Protein AF-0000000080632806 (afdb_homodimer)

pLDDT: mean 91.73, std 8.95, range [51.66, 98.62]

InterPro domains:
  IPR000182 GNAT domain [PF13508] (54-146)
  IPR000182 GNAT domain [PS51186] (4-156)
  IPR016181 Acyl-CoA N-acyltransferase [SSF55729] (3-152)
  IPR050832 Bacterial Acetyltransferase [PTHR43877] (3-152)

Structure (mmCIF, N/CA/C/O backbone):
data_AF-0000000080632806-model_v1
#
loop_
_entity.id
_entity.type
_entity.pdbx_description
1 polymer 'Acetyltransferase, gnat family'
#
loop_
_atom_site.group_PDB
_atom_site.id
_atom_site.type_symbol
_atom_site.label_atom_id
_atom_site.label_alt_id
_atom_site.label_comp_id
_atom_site.label_asym_id
_atom_site.label_entity_id
_atom_site.label_seq_id
_atom_site.pdbx_PDB_ins_code
_atom_site.Cartn_x
_atom_site.Cartn_y
_atom_site.Cartn_z
_atom_site.occupancy
_atom_site.B_iso_or_equiv
_atom_site.auth_seq_id
_atom_site.auth_comp_id
_atom_site.auth_asym_id
_atom_site.auth_atom_id
_atom_site.pdbx_PDB_model_num
ATOM 1 N N . MET A 1 1 ? -12.008 -26.016 -18.359 1 51.66 1 MET A N 1
ATOM 2 C CA . MET A 1 1 ? -10.922 -25.547 -17.5 1 51.66 1 MET A CA 1
ATOM 3 C C . MET A 1 1 ? -10.602 -26.562 -16.406 1 51.66 1 MET A C 1
ATOM 5 O O . MET A 1 1 ? -11.508 -27.109 -15.773 1 51.66 1 MET A O 1
ATOM 9 N N . GLY A 1 2 ? -9.414 -27.188 -16.5 1 64.62 2 GLY A N 1
ATOM 10 C CA . GLY A 1 2 ? -9.25 -28.203 -15.477 1 64.62 2 GLY A CA 1
ATOM 11 C C . GLY A 1 2 ? -9.469 -27.672 -14.07 1 64.62 2 GLY A C 1
ATOM 12 O O . GLY A 1 2 ? -9.578 -26.469 -13.867 1 64.62 2 GLY A O 1
ATOM 13 N N . ASP A 1 3 ? -9.656 -28.359 -13.148 1 86.25 3 ASP A N 1
ATOM 14 C CA . ASP A 1 3 ? -9.992 -28.047 -11.766 1 86.25 3 ASP A CA 1
ATOM 15 C C . ASP A 1 3 ? -8.867 -27.266 -11.094 1 86.25 3 ASP A C 1
ATOM 17 O O . ASP A 1 3 ? -7.707 -27.703 -11.109 1 86.25 3 ASP A O 1
ATOM 21 N N . VAL A 1 4 ? -8.914 -25.984 -11.023 1 93.94 4 VAL A N 1
ATOM 22 C CA . VAL A 1 4 ? -7.961 -25.141 -10.305 1 93.94 4 VAL A CA 1
ATOM 23 C C . VAL A 1 4 ? -8.336 -25.078 -8.828 1 93.94 4 VAL A C 1
ATOM 25 O O . VAL A 1 4 ? -9.492 -24.828 -8.484 1 93.94 4 VAL A O 1
ATOM 28 N N . HIS A 1 5 ? -7.426 -25.453 -7.977 1 95.19 5 HIS A N 1
ATOM 29 C CA . HIS A 1 5 ? -7.582 -25.391 -6.531 1 95.19 5 HIS A CA 1
ATOM 30 C C . HIS A 1 5 ? -6.719 -24.281 -5.934 1 95.19 5 HIS A C 1
ATOM 32 O O . HIS A 1 5 ? -5.562 -24.109 -6.328 1 95.19 5 HIS A O 1
ATOM 38 N N . VAL A 1 6 ? -7.293 -23.516 -5.016 1 97.5 6 VAL A N 1
ATOM 39 C CA . VAL A 1 6 ? -6.535 -22.453 -4.348 1 97.5 6 VAL A CA 1
ATOM 40 C C . VAL A 1 6 ? -6.406 -22.781 -2.859 1 97.5 6 VAL A C 1
ATOM 42 O O . VAL A 1 6 ? -7.375 -23.188 -2.219 1 97.5 6 VAL A O 1
ATOM 45 N N . ARG A 1 7 ? -5.254 -22.609 -2.338 1 96.81 7 ARG A N 1
ATOM 46 C CA . ARG A 1 7 ? -5.02 -22.797 -0.912 1 96.81 7 ARG A CA 1
ATOM 47 C C . ARG A 1 7 ? -4.023 -21.781 -0.374 1 96.81 7 ARG A C 1
ATOM 49 O O . ARG A 1 7 ? -3.268 -21.172 -1.141 1 96.81 7 ARG A O 1
ATOM 56 N N . LYS A 1 8 ? -4.059 -21.625 0.966 1 95.56 8 LYS A N 1
ATOM 57 C CA . LYS A 1 8 ? -3.059 -20.781 1.621 1 95.56 8 LYS A CA 1
ATOM 58 C C . LYS A 1 8 ? -1.697 -21.484 1.651 1 95.56 8 LYS A C 1
ATOM 60 O O . LYS A 1 8 ? -1.608 -22.672 1.936 1 95.56 8 LYS A O 1
ATOM 65 N N . ALA A 1 9 ? -0.652 -20.766 1.306 1 96.06 9 ALA A N 1
ATOM 66 C CA . ALA A 1 9 ? 0.71 -21.297 1.336 1 96.06 9 ALA A CA 1
ATOM 67 C C . ALA A 1 9 ? 1.246 -21.344 2.764 1 96.06 9 ALA A C 1
ATOM 69 O O . ALA A 1 9 ? 0.833 -20.562 3.619 1 96.06 9 ALA A O 1
ATOM 70 N N . GLY A 1 10 ? 2.068 -22.297 3.051 1 93.88 10 GLY A N 1
ATOM 71 C CA . GLY A 1 10 ? 2.826 -22.375 4.289 1 93.88 10 GLY A CA 1
ATOM 72 C C . GLY A 1 10 ? 4.328 -22.359 4.07 1 93.88 10 GLY A C 1
ATOM 73 O O . GLY A 1 10 ? 4.797 -22.109 2.961 1 93.88 10 GLY A O 1
ATOM 74 N N . LEU A 1 11 ? 5.039 -22.578 5.156 1 94.5 11 LEU A N 1
ATOM 75 C CA . LEU A 1 11 ? 6.496 -22.516 5.109 1 94.5 11 LEU A CA 1
ATOM 76 C C . LEU A 1 11 ? 7.059 -23.5 4.098 1 94.5 11 LEU A C 1
ATOM 78 O O . LEU A 1 11 ? 8.039 -23.219 3.412 1 94.5 11 LEU A O 1
ATOM 82 N N . ALA A 1 12 ? 6.484 -24.609 3.959 1 96.38 12 ALA A N 1
ATOM 83 C CA . ALA A 1 12 ? 6.949 -25.656 3.045 1 96.38 12 ALA A CA 1
ATOM 84 C C . ALA A 1 12 ? 6.816 -25.203 1.592 1 96.38 12 ALA A C 1
ATOM 86 O O . ALA A 1 12 ? 7.41 -25.812 0.694 1 96.38 12 ALA A O 1
ATOM 87 N N . ASP A 1 13 ? 6.016 -24.156 1.364 1 97.38 13 ASP A N 1
ATOM 88 C CA . ASP A 1 13 ? 5.762 -23.688 0.007 1 97.38 13 ASP A CA 1
ATOM 89 C C . ASP A 1 13 ? 6.719 -22.562 -0.37 1 97.38 13 ASP A C 1
ATOM 91 O O . ASP A 1 13 ? 6.637 -22.016 -1.47 1 97.38 13 ASP A O 1
ATOM 95 N N . ALA A 1 14 ? 7.648 -22.203 0.459 1 97.25 14 ALA A N 1
ATOM 96 C CA . ALA A 1 14 ? 8.484 -21.031 0.271 1 97.25 14 ALA A CA 1
ATOM 97 C C . ALA A 1 14 ? 9.219 -21.078 -1.068 1 97.25 14 ALA A C 1
ATOM 99 O O . ALA A 1 14 ? 9.297 -20.078 -1.776 1 97.25 14 ALA A O 1
ATOM 100 N N . GLY A 1 15 ? 9.727 -22.172 -1.383 1 97.94 15 GLY A N 1
ATOM 101 C CA . GLY A 1 15 ? 10.414 -22.328 -2.654 1 97.94 15 GLY A CA 1
ATOM 102 C C . GLY A 1 15 ? 9.508 -22.078 -3.852 1 97.94 15 GLY A C 1
ATOM 103 O O . GLY A 1 15 ? 9.891 -21.359 -4.781 1 97.94 15 GLY A O 1
ATOM 104 N N . THR A 1 16 ? 8.336 -22.703 -3.832 1 98.38 16 THR A N 1
ATOM 105 C CA . THR A 1 16 ? 7.371 -22.547 -4.914 1 98.38 16 THR A CA 1
ATOM 106 C C . THR A 1 16 ? 6.941 -21.078 -5.035 1 98.38 16 THR A C 1
ATOM 108 O O . THR A 1 16 ? 6.918 -20.531 -6.137 1 98.38 16 THR A O 1
ATOM 111 N N . VAL A 1 17 ? 6.652 -20.469 -3.945 1 98 17 VAL A N 1
ATOM 112 C CA . VAL A 1 17 ? 6.238 -19.078 -3.916 1 98 17 VAL A CA 1
ATOM 113 C C . VAL A 1 17 ? 7.348 -18.188 -4.48 1 98 17 VAL A C 1
ATOM 115 O O . VAL A 1 17 ? 7.098 -17.344 -5.34 1 98 17 VAL A O 1
ATOM 118 N N . THR A 1 18 ? 8.547 -18.469 -4.027 1 97.88 18 THR A N 1
ATOM 119 C CA . THR A 1 18 ? 9.695 -17.703 -4.488 1 97.88 18 THR A CA 1
ATOM 120 C C . THR A 1 18 ? 9.867 -17.828 -6 1 97.88 18 THR A C 1
ATOM 122 O O . THR A 1 18 ? 10.102 -16.844 -6.691 1 97.88 18 THR A O 1
ATOM 125 N N . GLY A 1 19 ? 9.742 -19.016 -6.465 1 97.5 19 GLY A N 1
ATOM 126 C CA . GLY A 1 19 ? 9.867 -19.25 -7.898 1 97.5 19 GLY A CA 1
ATOM 127 C C . GLY A 1 19 ? 8.844 -18.484 -8.719 1 97.5 19 GLY A C 1
ATOM 128 O O . GLY A 1 19 ? 9.18 -17.906 -9.75 1 97.5 19 GLY A O 1
ATOM 129 N N . LEU A 1 20 ? 7.621 -18.469 -8.32 1 98 20 LEU A N 1
ATOM 130 C CA . LEU A 1 20 ? 6.551 -17.781 -9.039 1 98 20 LEU A CA 1
ATOM 131 C C . LEU A 1 20 ? 6.73 -16.266 -8.977 1 98 20 LEU A C 1
ATOM 133 O O . LEU A 1 20 ? 6.535 -15.57 -9.969 1 98 20 LEU A O 1
ATOM 137 N N . VAL A 1 21 ? 7.109 -15.766 -7.801 1 97.25 21 VAL A N 1
ATOM 138 C CA . VAL A 1 21 ? 7.336 -14.328 -7.652 1 97.25 21 VAL A CA 1
ATOM 139 C C . VAL A 1 21 ? 8.539 -13.906 -8.492 1 97.25 21 VAL A C 1
ATOM 141 O O . VAL A 1 21 ? 8.523 -12.844 -9.125 1 97.25 21 VAL A O 1
ATOM 144 N N . ALA A 1 22 ? 9.555 -14.727 -8.492 1 96.12 22 ALA A N 1
ATOM 145 C CA . ALA A 1 22 ? 10.719 -14.438 -9.328 1 96.12 22 ALA A CA 1
ATOM 146 C C . ALA A 1 22 ? 10.336 -14.367 -10.805 1 96.12 22 ALA A C 1
ATOM 148 O O . ALA A 1 22 ? 10.844 -13.516 -11.539 1 96.12 22 ALA A O 1
ATOM 149 N N . ALA A 1 23 ? 9.523 -15.258 -11.266 1 95.5 23 ALA A N 1
ATOM 150 C CA . ALA A 1 23 ? 9.047 -15.25 -12.648 1 95.5 23 ALA A CA 1
ATOM 151 C C . ALA A 1 23 ? 8.289 -13.961 -12.961 1 95.5 23 ALA A C 1
ATOM 153 O O . ALA A 1 23 ? 8.469 -13.375 -14.031 1 95.5 23 ALA A O 1
ATOM 154 N N . LEU A 1 24 ? 7.457 -13.516 -12.039 1 95.38 24 LEU A N 1
ATOM 155 C CA . LEU A 1 24 ? 6.75 -12.25 -12.18 1 95.38 24 LEU A CA 1
ATOM 156 C C . LEU A 1 24 ? 7.73 -11.102 -12.391 1 95.38 24 LEU A C 1
ATOM 158 O O . LEU A 1 24 ? 7.59 -10.32 -13.336 1 95.38 24 LEU A O 1
ATOM 162 N N . LEU A 1 25 ? 8.672 -11.016 -11.453 1 94.12 25 LEU A N 1
ATOM 163 C CA . LEU A 1 25 ? 9.633 -9.922 -11.477 1 94.12 25 LEU A CA 1
ATOM 164 C C . LEU A 1 25 ? 10.453 -9.953 -12.758 1 94.12 25 LEU A C 1
ATOM 166 O O . LEU A 1 25 ? 10.789 -8.898 -13.312 1 94.12 25 LEU A O 1
ATOM 170 N N . SER A 1 26 ? 10.781 -11.141 -13.188 1 92.75 26 SER A N 1
ATOM 171 C CA . SER A 1 26 ? 11.508 -11.281 -14.445 1 92.75 26 SER A CA 1
ATOM 172 C C . SER A 1 26 ? 10.695 -10.742 -15.617 1 92.75 26 SER A C 1
ATOM 174 O O . SER A 1 26 ? 11.234 -10.047 -16.484 1 92.75 26 SER A O 1
ATOM 176 N N . GLU A 1 27 ? 9.445 -11.031 -15.664 1 91.25 27 GLU A N 1
ATOM 177 C CA . GLU A 1 27 ? 8.578 -10.547 -16.734 1 91.25 27 GLU A CA 1
ATOM 178 C C . GLU A 1 27 ? 8.461 -9.023 -16.688 1 91.25 27 GLU A C 1
ATOM 180 O O . GLU A 1 27 ? 8.508 -8.359 -17.734 1 91.25 27 GLU A O 1
ATOM 185 N N . LEU A 1 28 ? 8.273 -8.484 -15.5 1 89.19 28 LEU A N 1
ATOM 186 C CA . LEU A 1 28 ? 8.047 -7.051 -15.336 1 89.19 28 LEU A CA 1
ATOM 187 C C . LEU A 1 28 ? 9.305 -6.258 -15.672 1 89.19 28 LEU A C 1
ATOM 189 O O . LEU A 1 28 ? 9.227 -5.105 -16.109 1 89.19 28 LEU A O 1
ATOM 193 N N . SER A 1 29 ? 10.422 -6.809 -15.414 1 82.44 29 SER A N 1
ATOM 194 C CA . SER A 1 29 ? 11.68 -6.102 -15.633 1 82.44 29 SER A CA 1
ATOM 195 C C . SER A 1 29 ? 12.297 -6.484 -16.969 1 82.44 29 SER A C 1
ATOM 197 O O . SER A 1 29 ? 13.422 -6.082 -17.281 1 82.44 29 SER A O 1
ATOM 199 N N . ALA A 1 30 ? 11.562 -7.164 -17.719 1 74.81 30 ALA A N 1
ATOM 200 C CA . ALA A 1 30 ? 12.094 -7.691 -18.969 1 74.81 30 ALA A CA 1
ATOM 201 C C . ALA A 1 30 ? 13.383 -8.469 -18.719 1 74.81 30 ALA A C 1
ATOM 203 O O . ALA A 1 30 ? 14.359 -8.312 -19.469 1 74.81 30 ALA A O 1
ATOM 204 N N . GLY A 1 31 ? 13.375 -9.141 -17.594 1 70.19 31 GLY A N 1
ATOM 205 C CA . GLY A 1 31 ? 14.492 -10.008 -17.25 1 70.19 31 GLY A CA 1
ATOM 206 C C . GLY A 1 31 ? 15.625 -9.273 -16.562 1 70.19 31 GLY A C 1
ATOM 207 O O . GLY A 1 31 ? 16.672 -9.867 -16.266 1 70.19 31 GLY A O 1
ATOM 208 N N . GLN A 1 32 ? 15.508 -8.016 -16.25 1 70.81 32 GLN A N 1
ATOM 209 C CA . GLN A 1 32 ? 16.594 -7.207 -15.703 1 70.81 32 GLN A CA 1
ATOM 210 C C . GLN A 1 32 ? 16.641 -7.293 -14.188 1 70.81 32 GLN A C 1
ATOM 212 O O . GLN A 1 32 ? 17.562 -6.762 -13.555 1 70.81 32 GLN A O 1
ATOM 217 N N . ASN A 1 33 ? 15.797 -8.062 -13.688 1 72.38 33 ASN A N 1
ATOM 218 C CA . ASN A 1 33 ? 15.867 -8.242 -12.242 1 72.38 33 ASN A CA 1
ATOM 219 C C . ASN A 1 33 ? 17.016 -9.156 -11.836 1 72.38 33 ASN A C 1
ATOM 221 O O . ASN A 1 33 ? 17.031 -10.336 -12.203 1 72.38 33 ASN A O 1
ATOM 225 N N . ASP A 1 34 ? 17.891 -8.703 -10.984 1 80.25 34 ASP A N 1
ATOM 226 C CA . ASP A 1 34 ? 19.109 -9.438 -10.648 1 80.25 34 ASP A CA 1
ATOM 227 C C . ASP A 1 34 ? 19.094 -9.891 -9.195 1 80.25 34 ASP A C 1
ATOM 229 O O . ASP A 1 34 ? 20.125 -10.312 -8.656 1 80.25 34 ASP A O 1
ATOM 233 N N . THR A 1 35 ? 18.016 -9.836 -8.617 1 87.19 35 THR A N 1
ATOM 234 C CA . THR A 1 35 ? 17.969 -10.297 -7.234 1 87.19 35 THR A CA 1
ATOM 235 C C . THR A 1 35 ? 18.172 -11.805 -7.156 1 87.19 35 THR A C 1
ATOM 237 O O . THR A 1 35 ? 17.453 -12.57 -7.809 1 87.19 35 THR A O 1
ATOM 240 N N . PRO A 1 36 ? 19.188 -12.219 -6.391 1 90.88 36 PRO A N 1
ATOM 241 C CA . PRO A 1 36 ? 19.422 -13.656 -6.262 1 90.88 36 PRO A CA 1
ATOM 242 C C . PRO A 1 36 ? 18.219 -14.398 -5.68 1 90.88 36 PRO A C 1
ATOM 244 O O . PRO A 1 36 ? 17.609 -13.922 -4.715 1 90.88 36 PRO A O 1
ATOM 247 N N . ARG A 1 37 ? 17.938 -15.484 -6.23 1 93.38 37 ARG A N 1
ATOM 248 C CA . ARG A 1 37 ? 16.812 -16.297 -5.793 1 93.38 37 ARG A CA 1
ATOM 249 C C . ARG A 1 37 ? 16.938 -16.672 -4.32 1 93.38 37 ARG A C 1
ATOM 251 O O . ARG A 1 37 ? 15.938 -16.75 -3.604 1 93.38 37 ARG A O 1
ATOM 258 N N . ALA A 1 38 ? 18.141 -16.844 -3.902 1 95.38 38 ALA A N 1
ATOM 259 C CA . ALA A 1 38 ? 18.391 -17.234 -2.516 1 95.38 38 ALA A CA 1
ATOM 260 C C . ALA A 1 38 ? 17.922 -16.141 -1.551 1 95.38 38 ALA A C 1
ATOM 262 O O . ALA A 1 38 ? 17.438 -16.438 -0.458 1 95.38 38 ALA A O 1
ATOM 263 N N . VAL A 1 39 ? 18.141 -14.961 -1.947 1 95.12 39 VAL A N 1
ATOM 264 C CA . VAL A 1 39 ? 17.719 -13.836 -1.119 1 95.12 39 VAL A CA 1
ATOM 265 C C . VAL A 1 39 ? 16.188 -13.781 -1.061 1 95.12 39 VAL A C 1
ATOM 267 O O . VAL A 1 39 ? 15.609 -13.641 0.019 1 95.12 39 VAL A O 1
ATOM 270 N N . MET A 1 40 ? 15.586 -13.977 -2.186 1 95.88 40 MET A N 1
ATOM 271 C CA . MET A 1 40 ? 14.125 -13.984 -2.246 1 95.88 40 MET A CA 1
ATOM 272 C C . MET A 1 40 ? 13.555 -15.133 -1.424 1 95.88 40 MET A C 1
ATOM 274 O O . MET A 1 40 ? 12.531 -14.977 -0.757 1 95.88 40 MET A O 1
ATOM 278 N N . LEU A 1 41 ? 14.211 -16.234 -1.504 1 96.94 41 LEU A N 1
ATOM 279 C CA . LEU A 1 41 ? 13.766 -17.406 -0.756 1 96.94 41 LEU A CA 1
ATOM 280 C C . LEU A 1 41 ? 13.828 -17.156 0.74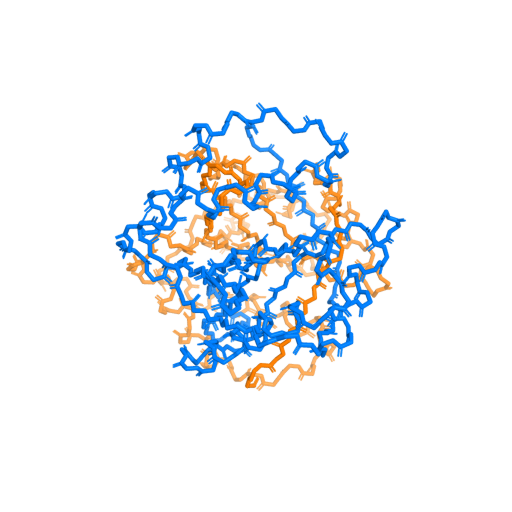6 1 96.94 41 LEU A C 1
ATOM 282 O O . LEU A 1 41 ? 12.898 -17.5 1.479 1 96.94 41 LEU A O 1
ATOM 286 N N . ALA A 1 42 ? 14.875 -16.562 1.164 1 94.94 42 ALA A N 1
ATOM 287 C CA . ALA A 1 42 ? 15.023 -16.25 2.582 1 94.94 42 ALA A CA 1
ATOM 288 C C . ALA A 1 42 ? 13.914 -15.32 3.064 1 94.94 42 ALA A C 1
ATOM 290 O O . ALA A 1 42 ? 13.375 -15.5 4.16 1 94.94 42 ALA A O 1
ATOM 291 N N . VAL A 1 43 ? 13.617 -14.375 2.273 1 93.25 43 VAL A N 1
ATOM 292 C CA . VAL A 1 43 ? 12.539 -13.445 2.604 1 93.25 43 VAL A CA 1
ATOM 293 C C . VAL A 1 43 ? 11.203 -14.195 2.652 1 93.25 43 VAL A C 1
ATOM 295 O O . VAL A 1 43 ? 10.438 -14.047 3.602 1 93.25 43 VAL A O 1
ATOM 298 N N . ALA A 1 44 ? 10.953 -15 1.641 1 94.75 44 ALA A N 1
ATOM 299 C CA . ALA A 1 44 ? 9.719 -15.781 1.588 1 94.75 44 ALA A CA 1
ATOM 300 C C . ALA A 1 44 ? 9.578 -16.672 2.824 1 94.75 44 ALA A C 1
ATOM 302 O O . ALA A 1 44 ? 8.5 -16.75 3.42 1 94.75 44 ALA A O 1
ATOM 303 N N . GLU A 1 45 ? 10.633 -17.281 3.184 1 94.25 45 GLU A N 1
ATOM 304 C CA . GLU A 1 45 ? 10.633 -18.156 4.359 1 94.25 45 GLU A CA 1
ATOM 305 C C . GLU A 1 45 ? 10.305 -17.359 5.625 1 94.25 45 GLU A C 1
ATOM 307 O O . GLU A 1 45 ? 9.516 -17.812 6.461 1 94.25 45 GLU A O 1
ATOM 312 N N . SER A 1 46 ? 10.898 -16.266 5.711 1 91.12 46 SER A N 1
ATOM 313 C CA . SER A 1 46 ? 10.641 -15.422 6.871 1 91.12 46 SER A CA 1
ATOM 314 C C . SER A 1 46 ? 9.172 -14.992 6.926 1 91.12 46 SER A C 1
ATOM 316 O O . SER A 1 46 ? 8.539 -15.07 7.98 1 91.12 46 SER A O 1
ATOM 318 N N . LEU A 1 47 ? 8.641 -14.617 5.84 1 91.19 47 LEU A N 1
ATOM 319 C CA . LEU A 1 47 ? 7.277 -14.102 5.777 1 91.19 47 LEU A CA 1
ATOM 320 C C . LEU A 1 47 ? 6.266 -15.219 6.023 1 91.19 47 LEU A C 1
ATOM 322 O O . LEU A 1 47 ? 5.234 -14.992 6.66 1 91.19 47 LEU A O 1
ATOM 326 N N . LEU A 1 48 ? 6.566 -16.375 5.527 1 92.31 48 LEU A N 1
ATOM 327 C CA . LEU A 1 48 ? 5.629 -17.484 5.613 1 92.31 48 LEU A CA 1
ATOM 328 C C . LEU A 1 48 ? 5.727 -18.188 6.969 1 92.31 48 LEU A C 1
ATOM 330 O O . LEU A 1 48 ? 4.848 -18.969 7.336 1 92.31 48 LEU A O 1
ATOM 334 N N . SER A 1 49 ? 6.738 -18.109 7.652 1 85 49 SER A N 1
ATOM 335 C CA . SER A 1 49 ? 6.902 -18.734 8.961 1 85 49 SER A CA 1
ATOM 336 C C . SER A 1 49 ? 5.977 -18.094 9.992 1 85 49 SER A C 1
ATOM 338 O O . SER A 1 49 ? 5.723 -18.672 11.047 1 85 49 SER A O 1
ATOM 340 N N . GLY A 1 50 ? 4.965 -17.297 9.664 1 68.62 50 GLY A N 1
ATOM 341 C CA . GLY A 1 50 ? 3.729 -17 10.367 1 68.62 50 GLY A CA 1
ATOM 342 C C . GLY A 1 50 ? 3.9 -15.969 11.469 1 68.62 50 GLY A C 1
ATOM 343 O O . GLY A 1 50 ? 2.965 -15.695 12.227 1 68.62 50 GLY A O 1
ATOM 344 N N . ASP A 1 51 ? 4.984 -15.664 11.852 1 53.22 51 ASP A N 1
ATOM 345 C CA . ASP A 1 51 ? 4.918 -14.953 13.125 1 53.22 51 ASP A CA 1
ATOM 346 C C . ASP A 1 51 ? 4.168 -13.633 12.984 1 53.22 51 ASP A C 1
ATOM 348 O O . ASP A 1 51 ? 3.949 -12.93 13.977 1 53.22 51 ASP A O 1
ATOM 352 N N . GLY A 1 52 ? 3.648 -13.188 11.805 1 52 52 GLY A N 1
ATOM 353 C CA . GLY A 1 52 ? 2.961 -11.906 11.93 1 52 52 GLY A CA 1
ATOM 354 C C . GLY A 1 52 ? 1.805 -11.758 10.961 1 52 52 GLY A C 1
ATOM 355 O O . GLY A 1 52 ? 1.652 -12.555 10.039 1 52 52 GLY A O 1
ATOM 356 N N . PRO A 1 53 ? 0.483 -11.438 11.414 1 54.88 53 PRO A N 1
ATOM 357 C CA . PRO A 1 53 ? -0.771 -11.219 10.688 1 54.88 53 PRO A CA 1
ATOM 358 C C . PRO A 1 53 ? -0.56 -10.531 9.344 1 54.88 53 PRO A C 1
ATOM 360 O O . PRO A 1 53 ? -1.43 -10.594 8.469 1 54.88 53 PRO A O 1
ATOM 363 N N . SER A 1 54 ? 0.688 -10.086 8.93 1 74.81 54 SER A N 1
ATOM 364 C CA . SER A 1 54 ? 0.324 -9.055 7.965 1 74.81 54 SER A CA 1
ATOM 365 C C . SER A 1 54 ? 0.731 -9.453 6.551 1 74.81 54 SER A C 1
ATOM 367 O O . SER A 1 54 ? 0.673 -8.641 5.629 1 74.81 54 SER A O 1
ATOM 369 N N . TYR A 1 55 ? 1.019 -10.992 6.441 1 88.38 55 TYR A N 1
ATOM 370 C CA . TYR A 1 55 ? 1.39 -11.445 5.105 1 88.38 55 TYR A CA 1
ATOM 371 C C . TYR A 1 55 ? 0.751 -12.789 4.785 1 88.38 55 TYR A C 1
ATOM 373 O O . TYR A 1 55 ? 0.919 -13.758 5.535 1 88.38 55 TYR A O 1
ATOM 381 N N . THR A 1 56 ? -0.087 -12.891 3.805 1 93.06 56 THR A N 1
ATOM 382 C CA . THR A 1 56 ? -0.8 -14.094 3.387 1 93.06 56 THR A CA 1
ATOM 383 C C . THR A 1 56 ? -0.51 -14.406 1.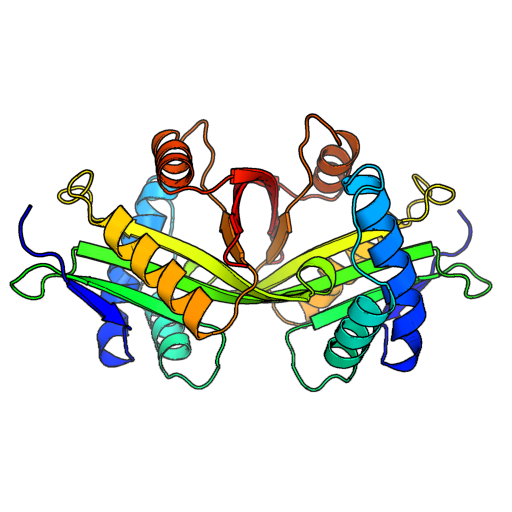923 1 93.06 56 THR A C 1
ATOM 385 O O . THR A 1 56 ? -0.462 -13.508 1.083 1 93.06 56 THR A O 1
ATOM 388 N N . VAL A 1 57 ? -0.301 -15.688 1.637 1 96.25 57 VAL A N 1
ATOM 389 C CA . VAL A 1 57 ? -0.023 -16.109 0.27 1 96.25 57 VAL A CA 1
ATOM 390 C C . VAL A 1 57 ? -1.015 -17.203 -0.142 1 96.25 57 VAL A C 1
ATOM 392 O O . VAL A 1 57 ? -1.235 -18.156 0.597 1 96.25 57 VAL A O 1
ATOM 395 N N . PHE A 1 58 ? -1.584 -17 -1.334 1 97.31 58 PHE A N 1
ATOM 396 C CA . PHE A 1 58 ? -2.432 -18.016 -1.935 1 97.31 58 PHE A CA 1
ATOM 397 C C . PHE A 1 58 ? -1.753 -18.641 -3.15 1 97.31 58 PHE A C 1
ATOM 399 O O . PHE A 1 58 ? -1.173 -17.922 -3.975 1 97.31 58 PHE A O 1
ATOM 406 N N . LEU A 1 59 ? -1.812 -19.953 -3.225 1 98.38 59 LEU A N 1
ATOM 407 C CA . LEU A 1 59 ? -1.321 -20.719 -4.375 1 98.38 59 LEU A CA 1
ATOM 408 C C . LEU A 1 59 ? -2.477 -21.344 -5.137 1 98.38 59 LEU A C 1
ATOM 410 O O . LEU A 1 59 ? -3.379 -21.938 -4.531 1 98.38 59 LEU A O 1
ATOM 414 N N . ALA A 1 60 ? -2.492 -21.141 -6.402 1 98.38 60 ALA A N 1
ATOM 415 C CA . ALA A 1 60 ? -3.371 -21.891 -7.297 1 98.38 60 ALA A CA 1
ATOM 416 C C . ALA A 1 60 ? -2.648 -23.094 -7.895 1 98.38 60 ALA A C 1
ATOM 418 O O . ALA A 1 60 ? -1.518 -22.969 -8.367 1 98.38 60 ALA A O 1
ATOM 419 N N . GLU A 1 61 ? -3.293 -24.219 -7.863 1 97.44 61 GLU A N 1
ATOM 420 C CA . GLU A 1 61 ? -2.711 -25.469 -8.36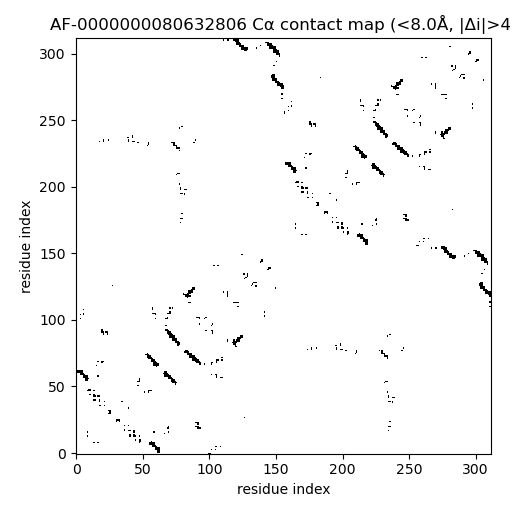7 1 97.44 61 GLU A CA 1
ATOM 421 C C . GLU A 1 61 ? -3.705 -26.234 -9.234 1 97.44 61 GLU A C 1
ATOM 423 O O . GLU A 1 61 ? -4.918 -26.047 -9.102 1 97.44 61 GLU A O 1
ATOM 428 N N . ASP A 1 62 ? -3.131 -27 -10.133 1 95.31 62 ASP A N 1
ATOM 429 C CA . ASP A 1 62 ? -4.004 -27.875 -10.914 1 95.31 62 ASP A CA 1
ATOM 430 C C . ASP A 1 62 ? -4.324 -29.156 -10.156 1 95.31 62 ASP A C 1
ATOM 432 O O . ASP A 1 62 ? -4 -29.281 -8.977 1 95.31 62 ASP A O 1
ATOM 436 N N . ALA A 1 63 ? -5.008 -30.031 -10.828 1 92.75 63 ALA A N 1
ATOM 437 C CA . ALA A 1 63 ? -5.484 -31.266 -10.195 1 92.75 63 ALA A CA 1
ATOM 438 C C . ALA A 1 63 ? -4.32 -32.125 -9.727 1 92.75 63 ALA A C 1
ATOM 440 O O . ALA A 1 63 ? -4.453 -32.906 -8.773 1 92.75 63 ALA A O 1
ATOM 441 N N . ALA A 1 64 ? -3.145 -31.969 -10.328 1 94.25 64 ALA A N 1
ATOM 442 C CA . ALA A 1 64 ? -1.97 -32.781 -10.008 1 94.25 64 ALA A CA 1
ATOM 443 C C . ALA A 1 64 ? -1.105 -32.094 -8.953 1 94.25 64 ALA A C 1
ATOM 445 O O . ALA A 1 64 ? -0.047 -32.594 -8.586 1 94.25 64 ALA A O 1
ATOM 446 N N . GLY A 1 65 ? -1.509 -30.922 -8.5 1 93.94 65 GLY A N 1
ATOM 447 C CA . GLY A 1 65 ? -0.771 -30.188 -7.48 1 93.94 65 GLY A CA 1
ATOM 448 C C . GLY A 1 65 ? 0.306 -29.281 -8.055 1 93.94 65 GLY A C 1
ATOM 449 O O . GLY A 1 65 ? 1.12 -28.734 -7.309 1 93.94 65 GLY A O 1
ATOM 450 N N . ARG A 1 66 ? 0.31 -29.188 -9.391 1 95.31 66 ARG A N 1
ATOM 451 C CA . ARG A 1 66 ? 1.28 -28.297 -10.016 1 95.31 66 ARG A CA 1
ATOM 452 C C . ARG A 1 66 ? 0.894 -26.844 -9.805 1 95.31 66 ARG A C 1
ATOM 454 O O . ARG A 1 66 ? -0.252 -26.453 -10.047 1 95.31 66 ARG A O 1
ATOM 461 N N . PRO A 1 67 ? 1.855 -26.047 -9.352 1 97.25 67 PRO A N 1
ATOM 462 C CA . PRO A 1 67 ? 1.531 -24.641 -9.133 1 97.25 67 PRO A CA 1
ATOM 463 C C . PRO A 1 67 ? 1.229 -23.906 -10.438 1 97.25 67 PRO A C 1
ATOM 465 O O . PRO A 1 67 ? 1.966 -24.047 -11.414 1 97.25 67 PRO A O 1
ATOM 468 N N . LEU A 1 68 ? 0.184 -23.156 -10.445 1 97.81 68 LEU A N 1
ATOM 469 C CA . LEU A 1 68 ? -0.243 -22.406 -11.617 1 97.81 68 LEU A CA 1
ATOM 470 C C . LEU A 1 68 ? -0.045 -20.906 -11.398 1 97.81 68 LEU A C 1
ATOM 472 O O . LEU A 1 68 ? 0.15 -20.156 -12.359 1 97.81 68 LEU A O 1
ATOM 476 N N . GLY A 1 69 ? -0.171 -20.469 -10.172 1 98.44 69 GLY A N 1
ATOM 477 C CA . GLY A 1 69 ? -0.103 -19.031 -9.891 1 98.44 69 GLY A CA 1
ATOM 478 C C . GLY A 1 69 ? -0.029 -18.719 -8.406 1 98.44 69 GLY A C 1
ATOM 479 O O . GLY A 1 69 ? -0.085 -19.625 -7.574 1 98.44 69 GLY A O 1
ATOM 480 N N . VAL A 1 70 ? 0.127 -17.453 -8.133 1 98.62 70 VAL A N 1
ATOM 481 C CA . VAL A 1 70 ? 0.31 -17 -6.758 1 98.62 70 VAL A CA 1
ATOM 482 C C . VAL A 1 70 ? -0.277 -15.609 -6.578 1 98.62 70 VAL A C 1
ATOM 484 O O . VAL A 1 70 ? -0.263 -14.797 -7.512 1 98.62 70 VAL A O 1
ATOM 487 N N . ALA A 1 71 ? -0.844 -15.359 -5.438 1 98.06 71 ALA A N 1
ATOM 488 C CA . ALA A 1 71 ? -1.193 -14.023 -4.953 1 98.06 71 ALA A CA 1
ATOM 489 C C . ALA A 1 71 ? -0.649 -13.789 -3.547 1 98.06 71 ALA A C 1
ATOM 491 O O . ALA A 1 71 ? -0.869 -14.609 -2.646 1 98.06 71 ALA A O 1
ATOM 492 N N . THR A 1 72 ? 0.102 -12.75 -3.389 1 96.69 72 T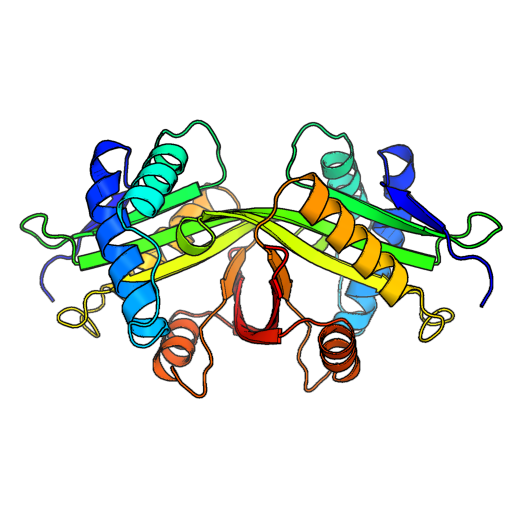HR A N 1
ATOM 493 C CA . THR A 1 72 ? 0.593 -12.398 -2.059 1 96.69 72 THR A CA 1
ATOM 494 C C . THR A 1 72 ? -0.085 -11.133 -1.549 1 96.69 72 THR A C 1
ATOM 496 O O . THR A 1 72 ? -0.354 -10.211 -2.322 1 96.69 72 THR A O 1
ATOM 499 N N . LEU A 1 73 ? -0.338 -11.102 -0.221 1 93.94 73 LEU A N 1
ATOM 500 C CA . LEU A 1 73 ? -1.094 -10.023 0.407 1 93.94 73 LEU A CA 1
ATOM 501 C C . LEU A 1 73 ? -0.364 -9.492 1.636 1 93.94 73 LEU A C 1
ATOM 503 O O . LEU A 1 73 ? 0.217 -10.266 2.4 1 93.94 73 LEU A O 1
ATOM 507 N N . SER A 1 74 ? -0.426 -8.242 1.712 1 90.75 74 SER A N 1
ATOM 508 C CA . SER A 1 74 ? -0.039 -7.59 2.961 1 90.75 74 SER A CA 1
ATOM 509 C C . SER A 1 74 ? -1.208 -6.824 3.57 1 90.75 74 SER A C 1
ATOM 511 O O . SER A 1 74 ? -2.018 -6.238 2.846 1 90.75 74 SER A O 1
ATOM 513 N N . GLU A 1 75 ? -1.337 -6.879 4.84 1 89 75 GLU A N 1
ATOM 514 C CA . GLU A 1 75 ? -2.389 -6.152 5.547 1 89 75 GLU A CA 1
ATOM 515 C C . GLU A 1 75 ? -1.886 -4.801 6.047 1 89 75 GLU A C 1
ATOM 517 O O . GLU A 1 75 ? -0.739 -4.684 6.484 1 89 75 GLU A O 1
ATOM 522 N N . GLY A 1 76 ? -2.74 -3.816 5.918 1 86.25 76 GLY A N 1
ATOM 523 C CA . GLY A 1 76 ? -2.445 -2.496 6.449 1 86.25 76 GLY A CA 1
ATOM 524 C C . GLY A 1 76 ? -3.623 -1.863 7.168 1 86.25 76 GLY A C 1
ATOM 525 O O . GLY A 1 76 ? -4.715 -2.434 7.199 1 86.25 76 GLY A O 1
ATOM 526 N N . VAL A 1 77 ? -3.299 -0.708 7.852 1 86.12 77 VAL A N 1
ATOM 527 C CA . VAL A 1 77 ? -4.316 0.095 8.523 1 86.12 77 VAL A CA 1
ATOM 528 C C . VAL A 1 77 ? -4.023 1.579 8.32 1 86.12 77 VAL A C 1
ATOM 530 O O . VAL A 1 77 ? -2.859 1.985 8.25 1 86.12 77 VAL A O 1
ATOM 533 N N . CYS A 1 78 ? -5.066 2.297 8.133 1 90.06 78 CYS A N 1
ATOM 534 C CA . CYS A 1 78 ? -4.934 3.75 8.164 1 90.06 78 CYS A CA 1
ATOM 535 C C . CYS A 1 78 ? -6.25 4.406 8.57 1 90.06 78 CYS A C 1
ATOM 537 O O . CYS A 1 78 ? -7.277 3.736 8.68 1 90.06 78 CYS A O 1
ATOM 539 N N . ILE A 1 79 ? -6.199 5.602 8.891 1 92.94 79 ILE A N 1
ATOM 540 C CA . ILE A 1 79 ? -7.355 6.324 9.414 1 92.94 79 ILE A CA 1
ATOM 541 C C . ILE A 1 79 ? -8.453 6.379 8.359 1 92.94 79 ILE A C 1
ATOM 543 O O . ILE A 1 79 ? -9.625 6.133 8.656 1 92.94 79 ILE A O 1
ATOM 547 N N . SER A 1 80 ? -8.086 6.574 7.125 1 92.12 80 SER A N 1
ATOM 548 C CA . SER A 1 80 ? -9.055 6.82 6.062 1 92.12 80 SER A CA 1
ATOM 549 C C . SER A 1 80 ? -9.82 5.551 5.715 1 92.12 80 SER A C 1
ATOM 551 O O . SER A 1 80 ? -10.906 5.613 5.129 1 92.12 80 SER A O 1
ATOM 553 N N . THR A 1 81 ? -9.289 4.375 6.012 1 90.06 81 THR A N 1
ATOM 554 C CA . THR A 1 81 ? -9.961 3.129 5.676 1 90.06 81 THR A CA 1
ATOM 555 C C . THR A 1 81 ? -10.789 2.627 6.859 1 90.06 81 THR A C 1
ATOM 557 O O . THR A 1 81 ? -11.586 1.696 6.715 1 90.06 81 THR A O 1
ATOM 560 N N . LEU A 1 82 ? -10.602 3.283 8.086 1 88.19 82 LEU A N 1
ATOM 561 C CA . LEU A 1 82 ? -11.344 2.992 9.305 1 88.19 82 LEU A CA 1
ATOM 562 C C . LEU A 1 82 ? -11.18 1.528 9.703 1 88.19 82 LEU A C 1
ATOM 564 O O . LEU A 1 82 ? -12.133 0.898 10.164 1 88.19 82 LEU A O 1
ATOM 568 N N . GLY A 1 83 ? -10.07 0.976 9.352 1 80.94 83 GLY A N 1
ATOM 569 C CA . GLY A 1 83 ? -9.805 -0.41 9.711 1 80.94 83 GLY A CA 1
ATOM 570 C C . GLY A 1 83 ? -8.742 -1.059 8.852 1 80.94 83 GLY A C 1
ATOM 571 O O . GLY A 1 83 ? -7.918 -0.368 8.25 1 80.94 83 GLY A O 1
ATOM 572 N N . ARG A 1 84 ? -8.773 -2.334 8.898 1 88.25 84 ARG A N 1
ATOM 573 C CA . ARG A 1 84 ? -7.77 -3.125 8.195 1 88.25 84 ARG A CA 1
ATOM 574 C C . ARG A 1 84 ? -8.117 -3.26 6.715 1 88.25 84 ARG A C 1
ATOM 576 O O . ARG A 1 84 ? -9.297 -3.266 6.344 1 88.25 84 ARG A O 1
ATOM 583 N N . PHE A 1 85 ? -7.156 -3.291 5.945 1 92.75 85 PHE A N 1
ATOM 584 C CA . PHE A 1 85 ? -7.312 -3.551 4.52 1 92.75 85 PHE A CA 1
ATOM 585 C C . PHE A 1 85 ? -6.152 -4.387 3.992 1 92.75 85 PHE A C 1
ATOM 587 O O . PHE A 1 85 ? -5.129 -4.535 4.664 1 92.75 85 PHE A O 1
ATOM 594 N N . GLY A 1 86 ? -6.387 -4.973 2.857 1 93.62 86 GLY A N 1
ATOM 595 C CA . GLY A 1 86 ? -5.344 -5.77 2.236 1 93.62 86 GLY A CA 1
ATOM 596 C C . GLY A 1 86 ? -4.824 -5.172 0.942 1 93.62 86 GLY A C 1
ATOM 597 O O . GLY A 1 86 ? -5.547 -4.445 0.254 1 93.62 86 GLY A O 1
ATOM 598 N N . THR A 1 87 ? -3.598 -5.441 0.711 1 96.12 87 THR A N 1
ATOM 599 C CA . THR A 1 87 ? -2.992 -5.055 -0.558 1 96.12 87 THR A CA 1
ATOM 600 C C . THR A 1 87 ? -2.393 -6.266 -1.264 1 96.12 87 THR A C 1
ATOM 602 O O . THR A 1 87 ? -1.587 -6.996 -0.681 1 96.12 87 THR A O 1
ATOM 605 N N . ILE A 1 88 ? -2.844 -6.465 -2.465 1 97.38 88 ILE A N 1
ATOM 606 C CA . ILE A 1 88 ? -2.184 -7.457 -3.303 1 97.38 88 ILE A CA 1
ATOM 607 C C . ILE A 1 88 ? -0.8 -6.957 -3.707 1 97.38 88 ILE A C 1
ATOM 609 O O . ILE A 1 88 ? -0.676 -5.918 -4.359 1 97.38 88 ILE A O 1
ATOM 613 N N . ARG A 1 89 ? 0.203 -7.703 -3.352 1 96 89 ARG A N 1
ATOM 614 C CA . ARG A 1 89 ? 1.57 -7.27 -3.617 1 96 89 ARG A CA 1
ATOM 615 C C . ARG A 1 89 ? 2.127 -7.941 -4.867 1 96 89 ARG A C 1
ATOM 617 O O . ARG A 1 89 ? 2.91 -7.34 -5.605 1 96 89 ARG A O 1
ATOM 624 N N . GLU A 1 90 ? 1.862 -9.117 -5.059 1 96.62 90 GLU A N 1
ATOM 625 C CA . GLU A 1 90 ? 2.236 -9.891 -6.238 1 96.62 90 GLU A CA 1
ATOM 626 C C . GLU A 1 90 ? 1.081 -10.766 -6.711 1 96.62 90 GLU A C 1
ATOM 628 O O . GLU A 1 90 ? 0.407 -11.406 -5.902 1 96.62 90 GLU A O 1
ATOM 633 N N . LEU A 1 91 ? 0.837 -10.719 -7.926 1 97.62 91 LEU A N 1
ATOM 634 C CA . LEU A 1 91 ? -0.072 -11.625 -8.625 1 97.62 91 LEU A CA 1
ATOM 635 C C . LEU A 1 91 ? 0.56 -12.148 -9.906 1 97.62 91 LEU A C 1
ATOM 637 O O . LEU A 1 91 ? 0.915 -11.367 -10.789 1 97.62 91 LEU A O 1
ATOM 641 N N . TYR A 1 92 ? 0.677 -13.453 -9.93 1 97.5 92 TYR A N 1
ATOM 642 C CA . TYR A 1 92 ? 1.321 -14.07 -11.086 1 97.5 92 TYR A CA 1
ATOM 643 C C . TYR A 1 92 ? 0.631 -15.375 -11.461 1 97.5 92 TYR A C 1
ATOM 645 O O . TYR A 1 92 ? 0.292 -16.172 -10.586 1 97.5 92 TYR A O 1
ATOM 653 N N . VAL A 1 93 ? 0.362 -15.5 -12.672 1 97.69 93 VAL A N 1
ATOM 654 C CA . VAL A 1 93 ? -0.117 -16.734 -13.281 1 97.69 93 VAL A CA 1
ATOM 655 C C . VAL A 1 93 ? 0.831 -17.172 -14.398 1 97.69 93 VAL A C 1
ATOM 657 O O . VAL A 1 9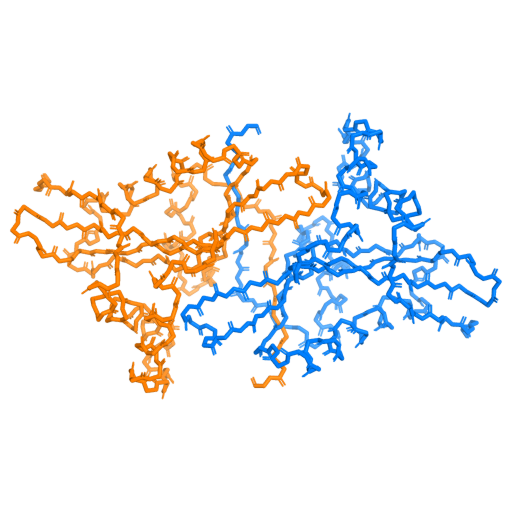3 ? 1.222 -16.359 -15.234 1 97.69 93 VAL A O 1
ATOM 660 N N . LYS A 1 94 ? 1.237 -18.422 -14.352 1 97.25 94 LYS A N 1
ATOM 661 C CA . LYS A 1 94 ? 2.094 -18.922 -15.422 1 97.25 94 LYS A CA 1
ATOM 662 C C . LYS A 1 94 ? 1.501 -18.609 -16.797 1 97.25 94 LYS A C 1
ATOM 664 O O . LYS A 1 94 ? 0.292 -18.75 -17 1 97.25 94 LYS A O 1
ATOM 669 N N . PRO A 1 95 ? 2.387 -18.25 -17.703 1 94.69 95 PRO A N 1
ATOM 670 C CA . PRO A 1 95 ? 1.904 -17.844 -19.016 1 94.69 95 PRO A CA 1
ATOM 671 C C . PRO A 1 95 ? 1.018 -18.891 -19.672 1 94.69 95 PRO A C 1
ATOM 673 O O . PRO A 1 95 ? -0.014 -18.547 -20.266 1 94.69 95 PRO A O 1
ATOM 676 N N . GLU A 1 96 ? 1.342 -20.094 -19.531 1 92.5 96 GLU A N 1
ATOM 677 C CA . GLU A 1 96 ? 0.621 -21.172 -20.188 1 92.5 96 GLU A CA 1
ATOM 678 C C . GLU A 1 96 ? -0.753 -21.391 -19.562 1 92.5 96 GLU A C 1
ATOM 680 O O . GLU A 1 96 ? -1.597 -22.094 -20.125 1 92.5 96 GLU A O 1
ATOM 685 N N . SER A 1 97 ? -0.976 -20.75 -18.438 1 91.88 97 SER A N 1
ATOM 686 C CA . SER A 1 97 ? -2.227 -20.953 -17.719 1 91.88 97 SER A CA 1
ATOM 687 C C . SER A 1 97 ? -3.053 -19.672 -17.672 1 91.88 97 SER A C 1
ATOM 689 O O . SER A 1 97 ? -4.051 -19.594 -16.953 1 91.88 97 SER A O 1
ATOM 691 N N . ARG A 1 98 ? -2.535 -18.719 -18.438 1 88.94 98 ARG A N 1
ATOM 692 C CA . ARG A 1 98 ? -3.252 -17.453 -18.453 1 88.94 98 ARG A CA 1
ATOM 693 C C . ARG A 1 98 ? -4.512 -17.547 -19.297 1 88.94 98 ARG A C 1
ATOM 695 O O . ARG A 1 98 ? -4.605 -18.391 -20.188 1 88.94 98 ARG A O 1
ATOM 702 N N . SER A 1 99 ? -5.566 -16.844 -18.953 1 78.88 99 SER A N 1
ATOM 703 C CA . SER A 1 99 ? -6.863 -16.844 -19.625 1 78.88 99 SER A CA 1
ATOM 704 C C . SER A 1 99 ? -7.637 -18.125 -19.344 1 78.88 99 SER A C 1
ATOM 706 O O . SER A 1 99 ? -8.539 -18.5 -20.094 1 78.88 99 SER A O 1
ATOM 708 N N . ALA A 1 100 ? -7.188 -18.859 -18.359 1 85.44 100 ALA A N 1
ATOM 709 C CA . ALA A 1 100 ? -7.859 -20.094 -17.953 1 85.44 100 ALA A CA 1
ATOM 710 C C . ALA A 1 100 ? -8.617 -19.906 -16.641 1 85.44 100 ALA A C 1
ATOM 712 O O . ALA A 1 100 ? -9.023 -20.875 -16 1 85.44 100 ALA A O 1
ATOM 713 N N . GLY A 1 101 ? -8.68 -18.656 -16.188 1 92.62 101 GLY A N 1
ATOM 714 C CA . GLY A 1 101 ? -9.469 -18.344 -15.016 1 92.62 101 GLY A CA 1
ATOM 715 C C . GLY A 1 101 ? -8.664 -18.406 -13.727 1 92.62 101 GLY A C 1
ATOM 716 O O . GLY A 1 101 ? -9.203 -18.156 -12.641 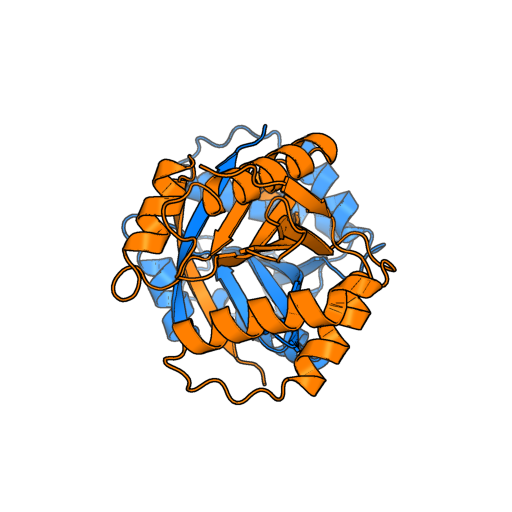1 92.62 101 GLY A O 1
ATOM 717 N N . VAL A 1 102 ? -7.414 -18.75 -13.789 1 96.25 102 VAL A N 1
ATOM 718 C CA . VAL A 1 102 ? -6.559 -18.906 -12.617 1 96.25 102 VAL A CA 1
ATOM 719 C C . VAL A 1 102 ? -6.484 -17.594 -11.852 1 96.25 102 VAL A C 1
ATOM 721 O O . VAL A 1 102 ? -6.633 -17.578 -10.625 1 96.25 102 VAL A O 1
ATOM 724 N N . GLY A 1 103 ? -6.289 -16.5 -12.586 1 97.06 103 GLY A N 1
ATOM 725 C CA . GLY A 1 103 ? -6.262 -15.195 -11.953 1 97.06 103 GLY A CA 1
ATOM 726 C C . GLY A 1 103 ? -7.535 -14.867 -11.195 1 97.06 103 GLY A C 1
ATOM 727 O O . GLY A 1 103 ? -7.488 -14.359 -10.07 1 97.06 103 GLY A O 1
ATOM 728 N N . ARG A 1 104 ? -8.617 -15.234 -11.797 1 96.44 104 ARG A N 1
ATOM 729 C CA . ARG A 1 104 ? -9.922 -14.977 -11.195 1 96.44 104 ARG A CA 1
ATOM 730 C C . ARG A 1 104 ? -10.086 -15.75 -9.891 1 96.44 104 ARG A C 1
ATOM 732 O O . ARG A 1 104 ? -10.57 -15.211 -8.898 1 96.44 104 ARG A O 1
ATOM 739 N N . VAL A 1 105 ? -9.703 -16.938 -9.875 1 96.81 105 VAL A N 1
ATOM 740 C CA . VAL A 1 105 ? -9.852 -17.797 -8.703 1 96.81 105 VAL A CA 1
ATOM 741 C C . VAL A 1 105 ? -8.945 -17.281 -7.578 1 96.81 105 VAL A C 1
ATOM 743 O O . VAL A 1 105 ? -9.32 -17.328 -6.402 1 96.81 105 VAL A O 1
ATOM 746 N N . LEU A 1 106 ? -7.766 -16.828 -7.914 1 98.12 106 LEU A N 1
ATOM 747 C CA . LEU A 1 106 ? -6.871 -16.234 -6.926 1 98.12 106 LEU A CA 1
ATOM 748 C C . LEU A 1 106 ? -7.473 -14.969 -6.328 1 98.12 106 LEU A C 1
ATOM 750 O O . LEU A 1 106 ? -7.453 -14.781 -5.109 1 98.12 106 LEU A O 1
ATOM 754 N N . ILE A 1 107 ? -8.039 -14.094 -7.164 1 98.19 107 ILE A N 1
ATOM 755 C CA . ILE A 1 107 ? -8.664 -12.867 -6.703 1 98.19 107 ILE A CA 1
ATOM 756 C C . ILE A 1 107 ? -9.828 -13.195 -5.773 1 98.19 107 ILE A C 1
ATOM 758 O O . ILE A 1 107 ? -9.992 -12.57 -4.723 1 98.19 107 ILE A O 1
ATOM 762 N N . ARG A 1 108 ? -10.625 -14.164 -6.109 1 97.75 108 ARG A N 1
ATOM 763 C CA . ARG A 1 108 ? -11.734 -14.57 -5.258 1 97.75 108 ARG A CA 1
ATOM 764 C C . ARG A 1 108 ? -11.242 -15.016 -3.883 1 97.75 108 ARG A C 1
ATOM 766 O O . ARG A 1 108 ? -11.844 -14.672 -2.861 1 97.75 108 ARG A O 1
ATOM 773 N N . ALA A 1 109 ? -10.211 -15.773 -3.863 1 97.38 109 ALA A N 1
ATOM 774 C CA . ALA A 1 109 ? -9.633 -16.203 -2.592 1 97.38 109 ALA A CA 1
ATOM 775 C C . ALA A 1 109 ? -9.195 -15 -1.759 1 97.38 109 ALA A C 1
ATOM 777 O O . ALA A 1 109 ? -9.391 -14.977 -0.542 1 97.38 109 ALA A O 1
ATOM 778 N N . VAL A 1 110 ? -8.57 -14.031 -2.428 1 97.38 110 VAL A N 1
ATOM 779 C CA . VAL A 1 110 ? -8.109 -12.812 -1.766 1 97.38 110 VAL A CA 1
ATOM 780 C C . VAL A 1 110 ? -9.305 -12.07 -1.167 1 97.38 110 VAL A C 1
ATOM 782 O O . VAL A 1 110 ? -9.273 -11.672 -0.001 1 97.38 110 VAL A O 1
ATOM 785 N N . LEU A 1 111 ? -10.344 -11.93 -1.947 1 98 111 LEU A N 1
ATOM 786 C CA . LEU A 1 111 ? -11.516 -11.188 -1.5 1 98 111 LEU A CA 1
ATOM 787 C C . LEU A 1 111 ? -12.219 -11.922 -0.362 1 98 111 LEU A C 1
ATOM 789 O O . LEU A 1 111 ? -12.656 -11.297 0.609 1 98 111 LEU A O 1
ATOM 793 N N . ASP A 1 112 ? -12.344 -13.195 -0.464 1 97.25 112 ASP A N 1
ATOM 794 C CA . ASP A 1 112 ? -12.93 -13.992 0.604 1 97.25 112 ASP A CA 1
ATOM 795 C C . ASP A 1 112 ? -12.125 -13.867 1.896 1 97.25 112 ASP A C 1
ATOM 797 O O . ASP A 1 112 ? -12.695 -13.742 2.98 1 97.25 112 ASP A O 1
ATOM 801 N N . HIS A 1 113 ? -10.828 -13.938 1.771 1 95.56 113 HIS A N 1
ATOM 802 C CA . HIS A 1 113 ? -9.945 -13.742 2.916 1 95.56 113 HIS A CA 1
ATOM 803 C C . HIS A 1 113 ? -10.188 -12.383 3.566 1 95.56 113 HIS A C 1
ATOM 805 O O . HIS A 1 113 ? -10.281 -12.281 4.793 1 95.56 113 HIS A O 1
ATOM 811 N N . GLY A 1 114 ? -10.211 -11.344 2.727 1 94.62 114 GLY A N 1
ATOM 812 C CA . GLY A 1 114 ? -10.484 -10.008 3.232 1 94.62 114 GLY A CA 1
ATOM 813 C C . GLY A 1 114 ? -11.797 -9.914 3.986 1 94.62 114 GLY A C 1
ATOM 814 O O . GLY A 1 114 ? -11.867 -9.305 5.055 1 94.62 114 GLY A O 1
ATOM 815 N N . ARG A 1 115 ? -12.836 -10.547 3.488 1 96.12 115 ARG A N 1
ATOM 816 C CA . ARG A 1 115 ? -14.141 -10.547 4.148 1 96.12 115 ARG A CA 1
ATOM 817 C C . ARG A 1 115 ? -14.07 -11.266 5.492 1 96.12 115 ARG A C 1
ATOM 819 O O . ARG A 1 115 ? -14.594 -10.773 6.492 1 96.12 115 ARG A O 1
ATOM 826 N N . ARG A 1 116 ? -13.414 -12.344 5.547 1 94 116 ARG A N 1
ATOM 827 C CA . ARG A 1 116 ? -13.266 -13.125 6.773 1 94 116 ARG A CA 1
ATOM 828 C C . ARG A 1 116 ? -12.516 -12.336 7.84 1 94 116 ARG A C 1
ATOM 830 O O . ARG A 1 116 ? -12.75 -12.516 9.031 1 94 116 ARG A O 1
ATOM 837 N N . HIS A 1 117 ? -11.633 -11.516 7.375 1 90.94 117 HIS A N 1
ATOM 838 C CA . HIS A 1 117 ? -10.805 -10.758 8.305 1 90.94 117 HIS A CA 1
ATOM 839 C C . HIS A 1 117 ? -11.336 -9.336 8.477 1 90.94 117 HIS A C 1
ATOM 841 O O . HIS A 1 117 ? -10.633 -8.469 9 1 90.94 117 HIS A O 1
ATOM 847 N N . ARG A 1 118 ? -12.508 -8.977 7.898 1 92 118 ARG A N 1
ATOM 848 C CA . ARG A 1 118 ? -13.234 -7.723 8.07 1 92 118 ARG A CA 1
ATOM 849 C C . ARG A 1 118 ? -12.43 -6.551 7.516 1 92 118 ARG A C 1
ATOM 851 O O . ARG A 1 118 ? -12.359 -5.488 8.141 1 92 118 ARG A O 1
ATOM 858 N N . TRP A 1 119 ? -11.711 -6.848 6.43 1 92.69 119 TRP A N 1
ATOM 859 C CA . TRP A 1 119 ? -11.078 -5.75 5.707 1 92.69 119 TRP A CA 1
ATOM 860 C C . TRP A 1 119 ? -12.125 -4.824 5.102 1 92.69 119 TRP A C 1
ATOM 862 O O . TRP A 1 119 ? -13.211 -5.27 4.719 1 92.69 119 TRP A O 1
ATOM 872 N N . SER A 1 120 ? -11.766 -3.553 5.051 1 93.75 120 SER A N 1
ATOM 873 C CA . SER A 1 120 ? -12.672 -2.596 4.422 1 93.75 120 SER A CA 1
ATOM 874 C C . SER A 1 120 ? -12.578 -2.666 2.9 1 93.75 120 SER A C 1
ATOM 876 O O . SER A 1 120 ? -13.555 -2.387 2.201 1 93.75 120 SER A O 1
ATOM 878 N N . ARG A 1 121 ? -11.375 -3.014 2.426 1 96.56 121 ARG A N 1
ATOM 879 C CA . ARG A 1 121 ? -11.109 -3.051 0.992 1 96.56 121 ARG A CA 1
ATOM 880 C C . ARG A 1 121 ? -9.844 -3.846 0.689 1 96.56 121 ARG A C 1
ATOM 882 O O . ARG A 1 121 ? -9.094 -4.199 1.602 1 96.56 121 ARG A O 1
ATOM 889 N N . VAL A 1 122 ? -9.688 -4.133 -0.566 1 97.56 122 VAL A N 1
ATOM 890 C CA . VAL A 1 122 ? -8.445 -4.664 -1.108 1 97.56 122 VAL A CA 1
ATOM 891 C C . VAL A 1 122 ? -7.871 -3.693 -2.137 1 97.56 122 VAL A C 1
ATOM 893 O O . VAL A 1 122 ? -8.602 -3.174 -2.984 1 97.56 122 VAL A O 1
ATOM 896 N N . GLU A 1 123 ? -6.648 -3.375 -1.958 1 97.56 123 GLU A N 1
ATOM 897 C CA . GLU A 1 123 ? -5.961 -2.527 -2.928 1 97.56 123 GLU A CA 1
ATOM 898 C C . GLU A 1 123 ? -4.949 -3.328 -3.74 1 97.56 123 GLU A C 1
ATOM 900 O O . GLU A 1 123 ? -4.551 -4.422 -3.34 1 97.56 123 GLU A O 1
ATOM 905 N N . VAL A 1 124 ? -4.582 -2.791 -4.922 1 97.62 124 VAL A N 1
ATOM 906 C CA . VAL A 1 124 ? -3.498 -3.359 -5.719 1 97.62 124 VAL A CA 1
ATOM 907 C C . VAL A 1 124 ? -2.828 -2.26 -6.539 1 97.62 124 VAL A C 1
ATOM 909 O O . VAL A 1 124 ? -3.496 -1.337 -7.012 1 97.62 124 VAL A O 1
ATOM 912 N N . GLY A 1 125 ? -1.507 -2.326 -6.586 1 95.06 125 GLY A N 1
ATOM 913 C CA . GLY A 1 125 ? -0.749 -1.545 -7.547 1 95.06 125 GLY A CA 1
ATOM 914 C C . GLY A 1 125 ? -0.418 -2.316 -8.812 1 95.06 125 GLY A C 1
ATOM 915 O O . GLY A 1 125 ? 0.432 -3.209 -8.797 1 95.06 125 GLY A O 1
ATOM 916 N N . ALA A 1 126 ? -1.047 -1.94 -9.883 1 93 126 ALA A N 1
ATOM 917 C CA . ALA A 1 126 ? -0.788 -2.604 -11.164 1 93 126 ALA A CA 1
ATOM 918 C C . ALA A 1 126 ? 0.426 -1.995 -11.859 1 93 126 ALA A C 1
ATOM 920 O O . ALA A 1 126 ? 0.818 -0.864 -11.562 1 93 126 ALA A O 1
ATOM 921 N N . PRO A 1 127 ? 1.066 -2.824 -12.695 1 91.06 127 PRO A N 1
ATOM 922 C CA . PRO A 1 127 ? 2.129 -2.229 -13.516 1 91.06 127 PRO A CA 1
ATOM 923 C C . PRO A 1 127 ? 1.602 -1.189 -14.5 1 91.06 127 PRO A C 1
ATOM 925 O O . PRO A 1 127 ? 0.389 -0.99 -14.602 1 91.06 127 PRO A O 1
ATOM 928 N N . SER A 1 128 ? 2.566 -0.51 -15.109 1 87.19 128 SER A N 1
ATOM 929 C CA . SER A 1 128 ? 2.197 0.548 -16.047 1 87.19 128 SER A CA 1
ATOM 930 C C . SER A 1 128 ? 1.226 0.036 -17.109 1 87.19 128 SER A C 1
ATOM 932 O O . SER A 1 128 ? 1.496 -0.966 -17.766 1 87.19 128 SER A O 1
ATOM 934 N N . ALA A 1 129 ? 0.175 0.761 -17.25 1 83.75 129 ALA A N 1
ATOM 935 C CA . ALA A 1 129 ? -0.844 0.384 -18.234 1 83.75 129 ALA A CA 1
ATOM 936 C C . ALA A 1 129 ? -0.293 0.45 -19.656 1 83.75 129 ALA A C 1
ATOM 938 O O . ALA A 1 129 ? -0.748 -0.28 -20.531 1 83.75 129 ALA A O 1
ATOM 939 N N . ALA A 1 130 ? 0.63 1.306 -19.859 1 85.5 130 ALA A N 1
ATOM 940 C CA . ALA A 1 130 ? 1.239 1.43 -21.188 1 85.5 130 ALA A CA 1
ATOM 941 C C . ALA A 1 130 ? 1.99 0.157 -21.562 1 85.5 130 ALA A C 1
ATOM 943 O O . ALA A 1 130 ? 1.938 -0.283 -22.719 1 85.5 130 ALA A O 1
ATOM 944 N N . ASP A 1 131 ? 2.576 -0.453 -20.609 1 86.25 131 ASP A N 1
ATOM 945 C CA . ASP A 1 131 ? 3.414 -1.624 -20.844 1 86.25 131 ASP A CA 1
ATOM 946 C C . ASP A 1 131 ? 2.631 -2.916 -20.625 1 86.25 131 ASP A C 1
ATOM 948 O O . ASP A 1 131 ? 2.912 -3.938 -21.25 1 86.25 131 ASP A O 1
ATOM 952 N N . TRP A 1 132 ? 1.659 -2.787 -19.703 1 88.69 132 TRP A N 1
ATOM 953 C CA . TRP A 1 132 ? 0.918 -3.98 -19.312 1 88.69 132 TRP A CA 1
ATOM 954 C C . TRP A 1 132 ? -0.582 -3.707 -19.297 1 88.69 132 TRP A C 1
ATOM 956 O O . TRP A 1 132 ? -1.228 -3.842 -18.25 1 88.69 132 TRP A O 1
ATOM 966 N N . PRO A 1 133 ? -1.123 -3.449 -20.438 1 86.75 133 PRO A N 1
ATOM 967 C CA . PRO A 1 133 ? -2.543 -3.09 -20.484 1 86.75 133 PRO A CA 1
ATOM 968 C C . PRO A 1 133 ? -3.455 -4.23 -20.031 1 86.75 133 PRO A C 1
ATOM 970 O O . PRO A 1 133 ? -4.539 -3.982 -19.5 1 86.75 133 PRO A O 1
ATOM 973 N N . ASP A 1 134 ? -3.045 -5.367 -20.203 1 90.44 134 ASP A N 1
ATOM 974 C CA . ASP A 1 134 ? -3.863 -6.527 -19.859 1 90.44 134 ASP A CA 1
ATOM 975 C C . ASP A 1 134 ? -4.043 -6.648 -18.344 1 90.44 134 ASP A C 1
ATOM 977 O O . ASP A 1 134 ? -5.082 -7.113 -17.875 1 90.44 134 ASP A O 1
ATOM 981 N N . SER A 1 135 ? -3.031 -6.215 -17.609 1 92.5 135 SER A N 1
ATOM 982 C CA . SER A 1 135 ? -3.123 -6.262 -16.156 1 92.5 135 SER A CA 1
ATOM 983 C C . SER A 1 135 ? -4.227 -5.344 -15.648 1 92.5 135 SER A C 1
ATOM 985 O O . SER A 1 135 ? -5.047 -5.754 -14.82 1 92.5 135 SER A O 1
ATOM 987 N N . LEU A 1 136 ? -4.242 -4.168 -16.141 1 93.69 136 LEU A N 1
ATOM 988 C CA . LEU A 1 136 ? -5.266 -3.205 -15.734 1 93.69 136 LEU A CA 1
ATOM 989 C C . LEU A 1 136 ? -6.656 -3.707 -16.109 1 93.69 136 LEU A C 1
ATOM 991 O O . LEU A 1 136 ? -7.578 -3.654 -15.281 1 93.69 136 LEU A O 1
ATOM 995 N N . ARG A 1 137 ? -6.816 -4.188 -17.297 1 94.12 137 ARG A N 1
ATOM 996 C CA . ARG A 1 137 ? -8.094 -4.719 -17.766 1 94.12 137 ARG A CA 1
ATOM 997 C C . ARG A 1 137 ? -8.555 -5.887 -16.906 1 94.12 137 ARG A C 1
ATOM 999 O O . ARG A 1 137 ? -9.742 -6.004 -16.594 1 94.12 137 ARG A O 1
ATOM 1006 N N . PHE A 1 138 ? -7.609 -6.68 -16.594 1 96.12 138 PHE A N 1
ATOM 1007 C CA . PHE A 1 138 ? -7.918 -7.832 -15.75 1 96.12 138 PHE A CA 1
ATOM 1008 C C . PHE A 1 138 ? -8.523 -7.387 -14.422 1 96.12 138 PHE A C 1
ATOM 1010 O O . PHE A 1 138 ? -9.594 -7.859 -14.031 1 96.12 138 PHE A O 1
ATOM 1017 N N . TYR A 1 139 ? -7.875 -6.473 -13.695 1 97.25 139 TYR A N 1
ATOM 1018 C CA . TYR A 1 139 ? -8.344 -6.035 -12.391 1 97.25 139 TYR A CA 1
ATOM 1019 C C . TYR A 1 139 ? -9.695 -5.336 -12.5 1 97.25 139 TYR A C 1
ATOM 1021 O O . TYR A 1 139 ? -10.57 -5.527 -11.656 1 97.25 139 TYR A O 1
ATOM 1029 N N . LYS A 1 140 ? -9.844 -4.562 -13.539 1 96.88 140 LYS A N 1
ATOM 1030 C CA . LYS A 1 140 ? -11.125 -3.893 -13.75 1 96.88 140 LYS A CA 1
ATOM 1031 C C . LYS A 1 140 ? -12.242 -4.906 -13.984 1 96.88 140 LYS A C 1
ATOM 1033 O O . LYS A 1 140 ? -13.344 -4.762 -13.445 1 96.88 140 LYS A O 1
ATOM 1038 N N . ARG A 1 141 ? -11.977 -5.902 -14.758 1 96.12 141 ARG A N 1
ATOM 1039 C CA . ARG A 1 141 ? -12.938 -6.965 -15.023 1 96.12 141 ARG A CA 1
ATOM 1040 C C . ARG A 1 141 ? -13.312 -7.691 -13.734 1 96.12 141 ARG A C 1
ATOM 1042 O O . ARG A 1 141 ? -14.453 -8.125 -13.57 1 96.12 141 ARG A O 1
ATOM 1049 N N . GLU A 1 142 ? -12.344 -7.777 -12.852 1 96.94 142 GLU A N 1
ATOM 1050 C CA . GLU A 1 142 ? -12.578 -8.477 -11.586 1 96.94 142 GLU A CA 1
ATOM 1051 C C . GLU A 1 142 ? -13.266 -7.562 -10.578 1 96.94 142 GLU A C 1
ATOM 1053 O O . GLU A 1 142 ? -13.438 -7.938 -9.414 1 96.94 142 GLU A O 1
ATOM 1058 N N . GLY A 1 143 ? -13.57 -6.305 -10.898 1 97.62 143 GLY A N 1
ATOM 1059 C CA . GLY A 1 143 ? -14.398 -5.457 -10.055 1 97.62 143 GLY A CA 1
ATOM 1060 C C . GLY A 1 143 ? -13.617 -4.379 -9.336 1 97.62 143 GLY A C 1
ATOM 1061 O O . GLY A 1 143 ? -14.172 -3.635 -8.523 1 97.62 143 GLY A O 1
ATOM 1062 N N . PHE A 1 144 ? -12.32 -4.289 -9.648 1 98.06 144 PHE A N 1
ATOM 1063 C CA . PHE A 1 144 ? -11.523 -3.217 -9.062 1 98.06 144 PHE A CA 1
ATOM 1064 C C . PHE A 1 144 ? -11.773 -1.9 -9.789 1 98.06 144 PHE A C 1
ATOM 1066 O O . PHE A 1 144 ? -12.047 -1.892 -10.992 1 98.06 144 PHE A O 1
ATOM 1073 N N . THR A 1 145 ? -11.617 -0.831 -9.031 1 96.44 145 THR A N 1
ATOM 1074 C CA . THR A 1 145 ? -11.742 0.509 -9.594 1 96.44 145 THR A CA 1
ATOM 1075 C C . THR A 1 145 ? -10.438 1.282 -9.453 1 96.44 145 THR A C 1
ATOM 1077 O O . THR A 1 145 ? -9.781 1.214 -8.414 1 96.44 145 THR A O 1
ATOM 1080 N N . GLU A 1 146 ? -10.102 1.936 -10.469 1 93.69 146 GLU A N 1
ATOM 1081 C CA . GLU A 1 146 ? -8.883 2.74 -10.43 1 93.69 146 GLU A CA 1
ATOM 1082 C C . GLU A 1 146 ? -9.047 3.943 -9.508 1 93.69 146 GLU A C 1
ATOM 1084 O O . GLU A 1 146 ? -10.078 4.621 -9.539 1 93.69 146 GLU A O 1
ATOM 1089 N N . ILE A 1 147 ? -8.086 4.184 -8.695 1 92 147 ILE A N 1
ATOM 1090 C CA . ILE A 1 147 ? -8.086 5.258 -7.707 1 92 147 ILE A CA 1
ATOM 1091 C C . ILE A 1 147 ? -7.184 6.395 -8.18 1 92 147 ILE A C 1
ATOM 1093 O O . ILE A 1 147 ? -7.562 7.562 -8.117 1 92 147 ILE A O 1
ATOM 1097 N N . GLY A 1 148 ? -6.062 6.09 -8.633 1 92.81 148 GLY A N 1
ATOM 1098 C CA . GLY A 1 148 ? -5.043 7.047 -9.031 1 92.81 148 GLY A CA 1
ATOM 1099 C C . GLY A 1 148 ? -3.674 6.414 -9.219 1 92.81 148 GLY A C 1
ATOM 1100 O O . GLY A 1 148 ? -3.535 5.191 -9.156 1 92.81 148 GLY A O 1
ATOM 1101 N N . PRO A 1 149 ? -2.738 7.238 -9.484 1 94.06 149 PRO A N 1
ATOM 1102 C CA . PRO A 1 149 ? -1.391 6.711 -9.711 1 94.06 149 PRO A CA 1
ATOM 1103 C C . PRO A 1 149 ? -0.7 6.277 -8.422 1 94.06 149 PRO A C 1
ATOM 1105 O O . PRO A 1 149 ? -1.006 6.797 -7.344 1 94.06 149 PRO A O 1
ATOM 1108 N N . ARG A 1 150 ? 0.145 5.355 -8.555 1 96.38 150 ARG A N 1
ATOM 1109 C CA . ARG A 1 150 ? 1.056 4.891 -7.512 1 96.38 150 ARG A CA 1
ATOM 1110 C C . ARG A 1 150 ? 2.488 5.32 -7.805 1 96.38 150 ARG A C 1
ATOM 1112 O O . ARG A 1 150 ? 2.955 5.203 -8.945 1 96.38 150 ARG A O 1
ATOM 1119 N N . LEU A 1 151 ? 3.189 5.855 -6.781 1 97.12 151 LEU A N 1
ATOM 1120 C CA . LEU A 1 151 ? 4.562 6.316 -6.926 1 97.12 151 LEU A CA 1
ATOM 1121 C C . LEU A 1 151 ? 5.465 5.695 -5.867 1 97.12 151 LEU A C 1
ATOM 1123 O O . LEU A 1 151 ? 4.98 5.203 -4.844 1 97.12 151 LEU A O 1
ATOM 1127 N N . LYS A 1 152 ? 6.723 5.672 -6.176 1 97.19 152 LYS A N 1
ATOM 1128 C CA . LYS A 1 152 ? 7.688 5.176 -5.195 1 97.19 152 LYS A CA 1
ATOM 1129 C C . LYS A 1 152 ? 8.922 6.066 -5.141 1 97.19 152 LYS A C 1
ATOM 1131 O O . LYS A 1 152 ? 9.227 6.773 -6.105 1 97.19 152 LYS A O 1
ATOM 1136 N N . PHE A 1 153 ? 9.531 6.102 -4.016 1 98 153 PHE A N 1
ATOM 1137 C CA . PHE A 1 153 ? 10.844 6.676 -3.744 1 98 153 PHE A CA 1
ATOM 1138 C C . PHE A 1 153 ? 11.797 5.617 -3.209 1 98 153 PHE A C 1
ATOM 1140 O O . PHE A 1 153 ? 11.562 5.039 -2.146 1 98 153 PHE A O 1
ATOM 1147 N N . ARG A 1 154 ? 12.945 5.32 -3.916 1 95.12 154 ARG A N 1
ATOM 1148 C CA . ARG A 1 154 ? 13.898 4.301 -3.482 1 95.12 154 ARG A CA 1
ATOM 1149 C C . ARG A 1 154 ? 14.836 4.852 -2.416 1 95.12 154 ARG A C 1
ATOM 1151 O O . ARG A 1 154 ? 15.43 5.918 -2.592 1 95.12 154 ARG A O 1
ATOM 1158 N N . LEU A 1 155 ? 14.945 4.254 -1.292 1 95.19 155 LEU A N 1
ATOM 1159 C CA . LEU A 1 155 ? 15.828 4.664 -0.203 1 95.19 155 LEU A CA 1
ATOM 1160 C C . LEU A 1 155 ? 17.156 3.922 -0.264 1 95.19 155 LEU A C 1
ATOM 1162 O O . LEU A 1 155 ? 18.156 4.371 0.308 1 95.19 155 LEU A O 1
ATOM 1166 N N . ALA A 1 156 ? 17.141 2.678 -0.667 1 79.12 156 ALA A N 1
ATOM 1167 C CA . ALA A 1 156 ? 18.312 1.846 -0.873 1 79.12 156 ALA A CA 1
ATOM 1168 C C . ALA A 1 156 ? 18.266 1.143 -2.227 1 79.12 156 ALA A C 1
ATOM 1170 O O . ALA A 1 156 ? 17.188 0.891 -2.762 1 79.12 156 ALA A O 1
ATOM 1171 N N . MET B 1 1 ? 9.961 31.844 4.926 1 51.91 1 MET B N 1
ATOM 1172 C CA . MET B 1 1 ? 9.109 30.75 5.359 1 51.91 1 MET B CA 1
ATOM 1173 C C . MET B 1 1 ? 9.211 30.547 6.867 1 51.91 1 MET B C 1
ATOM 1175 O O . MET B 1 1 ? 10.305 30.547 7.43 1 51.91 1 MET B O 1
ATOM 1179 N N . GLY B 1 2 ? 8.117 30.859 7.578 1 64.81 2 GLY B N 1
ATOM 1180 C CA . GLY B 1 2 ? 8.352 30.734 9.008 1 64.81 2 GLY B CA 1
ATOM 1181 C C . GLY B 1 2 ? 8.883 29.359 9.398 1 64.81 2 GLY B C 1
ATOM 1182 O O . GLY B 1 2 ? 8.906 28.438 8.586 1 64.81 2 GLY B O 1
ATOM 1183 N N . ASP B 1 3 ? 9.406 29.141 10.414 1 86.44 3 ASP B N 1
ATOM 1184 C CA . ASP B 1 3 ? 10.07 27.953 10.922 1 86.44 3 ASP B CA 1
ATOM 1185 C C . ASP B 1 3 ? 9.086 26.797 11.055 1 86.44 3 ASP B C 1
ATOM 1187 O O . ASP B 1 3 ? 8.031 26.938 11.68 1 86.44 3 ASP B O 1
ATOM 1191 N N . VAL B 1 4 ? 9 25.906 10.133 1 93.94 4 VAL B N 1
ATOM 1192 C CA . VAL B 1 4 ? 8.188 24.703 10.203 1 93.94 4 VAL B CA 1
ATOM 1193 C C . VAL B 1 4 ? 8.953 23.609 10.945 1 93.94 4 VAL B C 1
ATOM 1195 O O . VAL B 1 4 ? 10.117 23.328 10.633 1 93.94 4 VAL B O 1
ATOM 1198 N N . HIS B 1 5 ? 8.383 23.094 11.977 1 95.12 5 HIS B N 1
ATOM 1199 C CA . HIS B 1 5 ? 8.93 21.984 12.75 1 95.12 5 HIS B CA 1
ATOM 1200 C C . HIS B 1 5 ? 8.125 20.703 12.523 1 95.12 5 HIS B C 1
ATOM 1202 O O . HIS B 1 5 ? 6.895 20.75 12.484 1 95.12 5 HIS B O 1
ATOM 1208 N N . VAL B 1 6 ? 8.844 19.594 12.336 1 97.5 6 VAL B N 1
ATOM 1209 C CA . VAL B 1 6 ? 8.172 18.312 12.164 1 97.5 6 VAL B CA 1
ATOM 1210 C C . VAL B 1 6 ? 8.508 17.391 13.328 1 97.5 6 VAL B C 1
ATOM 1212 O O . VAL B 1 6 ? 9.664 17.297 13.75 1 97.5 6 VAL B O 1
ATOM 1215 N N . ARG B 1 7 ? 7.539 16.734 13.836 1 96.81 7 ARG B N 1
ATOM 1216 C CA . ARG B 1 7 ? 7.742 15.758 14.906 1 96.81 7 ARG B CA 1
ATOM 1217 C C . ARG B 1 7 ? 6.816 14.555 14.742 1 96.81 7 ARG B C 1
ATOM 1219 O O . ARG B 1 7 ? 5.801 14.641 14.047 1 96.81 7 ARG B O 1
ATOM 1226 N N . LYS B 1 8 ? 7.203 13.461 15.414 1 95.62 8 LYS B N 1
ATOM 1227 C CA . LYS B 1 8 ? 6.328 12.289 15.461 1 95.62 8 LYS B CA 1
ATOM 1228 C C . LYS B 1 8 ? 5.137 12.531 16.391 1 95.62 8 LYS B C 1
ATOM 1230 O O . LYS B 1 8 ? 5.289 13.086 17.469 1 95.62 8 LYS B O 1
ATOM 1235 N N . ALA B 1 9 ? 3.959 12.195 15.938 1 96.12 9 ALA B N 1
ATOM 1236 C CA . ALA B 1 9 ? 2.74 12.328 16.734 1 96.12 9 ALA B CA 1
ATOM 1237 C C . ALA B 1 9 ? 2.641 11.227 17.781 1 96.12 9 ALA B C 1
ATOM 1239 O O . ALA B 1 9 ? 3.17 10.125 17.594 1 96.12 9 ALA B O 1
ATOM 1240 N N . GLY B 1 10 ? 2.061 11.523 18.891 1 93.88 10 GLY B N 1
ATOM 1241 C CA . GLY B 1 10 ? 1.697 10.547 19.906 1 93.88 10 GLY B CA 1
ATOM 1242 C C . GLY B 1 10 ? 0.206 10.492 20.188 1 93.88 10 GLY B C 1
ATOM 1243 O O . GLY B 1 10 ? -0.584 11.102 19.453 1 93.88 10 GLY B O 1
ATOM 1244 N N . LEU B 1 11 ? -0.131 9.742 21.203 1 94.56 11 LEU B N 1
ATOM 1245 C CA . LEU B 1 11 ? -1.536 9.539 21.547 1 94.56 11 LEU B CA 1
ATOM 1246 C C . LEU B 1 11 ? -2.225 10.867 21.844 1 94.56 11 LEU B C 1
ATOM 1248 O O . LEU B 1 11 ? -3.391 11.055 21.484 1 94.56 11 LEU B O 1
ATOM 1252 N N . ALA B 1 12 ? -1.571 11.766 22.422 1 96.44 12 ALA B N 1
ATOM 1253 C CA . ALA B 1 12 ? -2.135 13.062 22.781 1 96.44 12 ALA B CA 1
ATOM 1254 C C . ALA B 1 12 ? -2.477 13.875 21.531 1 96.44 12 ALA B C 1
ATOM 1256 O O . ALA B 1 12 ? -3.221 14.859 21.609 1 96.44 12 ALA B O 1
ATOM 1257 N N . ASP B 1 13 ? -1.923 13.469 20.391 1 97.44 13 ASP B N 1
ATOM 1258 C CA . ASP B 1 13 ? -2.127 14.211 19.141 1 97.44 13 ASP B CA 1
ATOM 1259 C C . ASP B 1 13 ? -3.291 13.633 18.344 1 97.44 13 ASP B C 1
ATOM 1261 O O . ASP B 1 13 ? -3.598 14.109 17.25 1 97.44 13 ASP B O 1
ATOM 1265 N N . ALA B 1 14 ? -3.982 12.672 18.844 1 97.31 14 ALA B N 1
ATOM 1266 C CA . ALA B 1 14 ? -4.988 11.93 18.094 1 97.31 14 ALA B CA 1
ATOM 1267 C C . ALA B 1 14 ? -6.051 12.875 17.531 1 97.31 14 ALA B C 1
ATOM 1269 O O . ALA B 1 14 ? -6.465 12.742 16.375 1 97.31 14 ALA B O 1
ATOM 1270 N N . GLY B 1 15 ? -6.473 13.75 18.281 1 98 15 GLY B N 1
ATOM 1271 C CA . GLY B 1 15 ? -7.465 14.711 17.828 1 98 15 GLY B CA 1
ATOM 1272 C C . GLY B 1 15 ? -6.98 15.57 16.672 1 98 15 GLY B C 1
ATOM 1273 O O . GLY B 1 15 ? -7.699 15.75 15.688 1 98 15 GLY B O 1
ATOM 1274 N N . THR B 1 16 ? -5.785 16.109 16.828 1 98.38 16 THR B N 1
ATOM 1275 C CA . THR B 1 16 ? -5.191 16.938 15.789 1 98.38 16 THR B CA 1
ATOM 1276 C C . THR B 1 16 ? -5.008 16.141 14.5 1 98.38 16 THR B C 1
ATOM 1278 O O . THR B 1 16 ? -5.371 16.609 13.422 1 98.38 16 THR B O 1
ATOM 1281 N N . VAL B 1 17 ? -4.512 14.969 14.625 1 98 17 VAL B N 1
ATOM 1282 C CA . VAL B 1 17 ? -4.293 14.094 13.477 1 98 17 VAL B CA 1
ATOM 1283 C C . VAL B 1 17 ? -5.625 13.797 12.789 1 98 17 VAL B C 1
ATOM 1285 O O . VAL B 1 17 ? -5.742 13.922 11.57 1 98 17 VAL B O 1
ATOM 1288 N N . THR B 1 18 ? -6.59 13.477 13.602 1 97.88 18 THR B N 1
ATOM 1289 C CA . THR B 1 18 ? -7.918 13.172 13.078 1 97.88 18 THR B CA 1
ATOM 1290 C C . THR B 1 18 ? -8.484 14.375 12.32 1 97.88 18 THR B C 1
ATOM 1292 O O . THR B 1 18 ? -9.039 14.219 11.227 1 97.88 18 THR B O 1
ATOM 1295 N N . GLY B 1 19 ? -8.344 15.516 12.883 1 97.44 19 GLY B N 1
ATOM 1296 C CA . GLY B 1 19 ? -8.828 16.719 12.234 1 97.44 19 GLY B CA 1
ATOM 1297 C C . GLY B 1 19 ? -8.188 16.969 10.883 1 97.44 19 GLY B C 1
ATOM 1298 O O . GLY B 1 19 ? -8.875 17.328 9.922 1 97.44 19 GLY B O 1
ATOM 1299 N N . LEU B 1 20 ? -6.93 16.828 10.766 1 97.94 20 LEU B N 1
ATOM 1300 C CA . LEU B 1 20 ? -6.199 17.062 9.523 1 97.94 20 LEU B CA 1
ATOM 1301 C C . LEU B 1 20 ? -6.551 16 8.477 1 97.94 20 LEU B C 1
ATOM 1303 O O . LEU B 1 20 ? -6.742 16.328 7.301 1 97.94 20 LEU B O 1
ATOM 1307 N N . VAL B 1 21 ? -6.648 14.75 8.914 1 97.25 21 VAL B N 1
ATOM 1308 C CA . VAL B 1 21 ? -7.012 13.68 7.988 1 97.25 21 VAL B CA 1
ATOM 1309 C C . VAL B 1 21 ? -8.445 13.875 7.504 1 97.25 21 VAL B C 1
ATOM 1311 O O . VAL B 1 21 ? -8.75 13.664 6.328 1 97.25 21 VAL B O 1
ATOM 1314 N N . ALA B 1 22 ? -9.305 14.273 8.398 1 96.06 22 ALA B N 1
ATOM 1315 C CA . ALA B 1 22 ? -10.688 14.562 8.016 1 96.06 22 ALA B CA 1
ATOM 1316 C C . ALA B 1 22 ? -10.742 15.672 6.969 1 96.06 22 ALA B C 1
ATOM 1318 O O . ALA B 1 22 ? -11.539 15.602 6.031 1 96.06 22 ALA B O 1
ATOM 1319 N N . ALA B 1 23 ? -9.984 16.688 7.133 1 95.44 23 ALA B N 1
ATOM 1320 C CA . ALA B 1 23 ? -9.922 17.781 6.168 1 95.44 23 ALA B CA 1
ATOM 1321 C C . ALA B 1 23 ? -9.461 17.281 4.801 1 95.44 23 ALA B C 1
ATOM 1323 O O . ALA B 1 23 ? -10.008 17.688 3.77 1 95.44 23 ALA B O 1
ATOM 1324 N N . LEU B 1 24 ? -8.461 16.422 4.781 1 95.31 24 LEU B N 1
ATOM 1325 C CA . LEU B 1 24 ? -7.996 15.797 3.549 1 95.31 24 LEU B CA 1
ATOM 1326 C C . LEU B 1 24 ? -9.141 15.078 2.84 1 95.31 24 LEU B C 1
ATOM 1328 O O . LEU B 1 24 ? -9.375 15.305 1.649 1 95.31 24 LEU B O 1
ATOM 1332 N N . LEU B 1 25 ? -9.781 14.203 3.605 1 94.06 25 LEU B N 1
ATOM 1333 C CA . LEU B 1 25 ? -10.852 13.383 3.039 1 94.06 25 LEU B CA 1
ATOM 1334 C C . LEU B 1 25 ? -11.992 14.258 2.527 1 94.06 25 LEU B C 1
ATOM 1336 O O . LEU B 1 25 ? -12.609 13.945 1.506 1 94.06 25 LEU B O 1
ATOM 1340 N N . SER B 1 26 ? -12.258 15.305 3.244 1 92.69 26 SER B N 1
ATOM 1341 C CA . SER B 1 26 ? -13.273 16.25 2.805 1 92.69 26 SER B CA 1
ATOM 1342 C C . SER B 1 26 ? -12.906 16.875 1.468 1 92.69 26 SER B C 1
ATOM 1344 O O . SER B 1 26 ? -13.758 17.016 0.583 1 92.69 26 SER B O 1
ATOM 1346 N N . GLU B 1 27 ? -11.703 17.266 1.306 1 91.19 27 GLU B N 1
ATOM 1347 C CA . GLU B 1 27 ? -11.242 17.859 0.054 1 91.19 27 GLU B CA 1
ATOM 1348 C C . GLU B 1 27 ? -11.32 16.859 -1.095 1 91.19 27 GLU B C 1
ATOM 1350 O O . GLU B 1 27 ? -11.75 17.203 -2.199 1 91.19 27 GLU B O 1
ATOM 1355 N N . LEU B 1 28 ? -10.883 15.633 -0.835 1 89.19 28 LEU B N 1
ATOM 1356 C CA . LEU B 1 28 ? -10.82 14.617 -1.876 1 89.19 28 LEU B CA 1
ATOM 1357 C C . LEU B 1 28 ? -12.219 14.188 -2.311 1 89.19 28 LEU B C 1
ATOM 1359 O O . LEU B 1 28 ? -12.414 13.773 -3.457 1 89.19 28 LEU B O 1
ATOM 1363 N N . SER B 1 29 ? -13.133 14.203 -1.428 1 82.38 29 SER B N 1
ATOM 1364 C CA . SER B 1 29 ? -14.484 13.75 -1.73 1 82.38 29 SER B CA 1
ATOM 1365 C C . SER B 1 29 ? -15.398 14.922 -2.068 1 82.38 29 SER B C 1
ATOM 1367 O O . SER B 1 29 ? -16.609 14.742 -2.229 1 82.38 29 SER B O 1
ATOM 1369 N N . ALA B 1 30 ? -14.82 16 -2.201 1 74.81 30 ALA B N 1
ATOM 1370 C CA . ALA B 1 30 ? -15.609 17.219 -2.398 1 74.81 30 ALA B CA 1
ATOM 1371 C C . ALA B 1 30 ? -16.656 17.375 -1.304 1 74.81 30 ALA B C 1
ATOM 1373 O O . ALA B 1 30 ? -17.812 17.703 -1.586 1 74.81 30 ALA B O 1
ATOM 1374 N N . GLY B 1 31 ? -16.234 16.953 -0.133 1 69.62 31 GLY B N 1
ATOM 1375 C CA . GLY B 1 31 ? -17.078 17.109 1.04 1 69.62 31 GLY B CA 1
ATOM 1376 C C . GLY B 1 31 ? -18.062 15.984 1.22 1 69.62 31 GLY B C 1
ATOM 1377 O O . GLY B 1 31 ? -18.891 16.016 2.141 1 69.62 31 GLY B O 1
ATOM 1378 N N . GLN B 1 32 ? -18.031 14.945 0.442 1 70.5 32 GLN B N 1
ATOM 1379 C CA . GLN B 1 32 ? -19.016 13.875 0.469 1 70.5 32 GLN B CA 1
ATOM 1380 C C . GLN B 1 32 ? -18.625 12.773 1.449 1 70.5 32 GLN B C 1
ATOM 1382 O O . GLN B 1 32 ? -19.375 11.836 1.679 1 70.5 32 GLN B O 1
ATOM 1387 N N . ASN B 1 33 ? -17.578 13.016 2.086 1 72 33 ASN B N 1
ATOM 1388 C CA . ASN B 1 33 ? -17.203 12.023 3.094 1 72 33 ASN B CA 1
ATOM 1389 C C . ASN B 1 33 ? -18.062 12.156 4.348 1 72 33 ASN B C 1
ATOM 1391 O O . ASN B 1 33 ? -18.031 13.18 5.027 1 72 33 ASN B O 1
ATOM 1395 N N . ASP B 1 34 ? -18.719 11.102 4.746 1 80 34 ASP B N 1
ATOM 1396 C CA . ASP B 1 34 ? -19.688 11.156 5.836 1 80 34 ASP B CA 1
ATOM 1397 C C . ASP B 1 34 ? -19.203 10.359 7.043 1 80 34 ASP B C 1
ATOM 1399 O O . ASP B 1 34 ? -19.984 10.094 7.969 1 80 34 ASP B O 1
ATOM 1403 N N . THR B 1 35 ? -18.031 10.055 7.043 1 86.69 35 THR B N 1
ATOM 1404 C CA . THR B 1 35 ? -17.531 9.32 8.203 1 86.69 35 THR B CA 1
ATOM 1405 C C . THR B 1 35 ? -17.516 10.211 9.438 1 86.69 35 THR B C 1
ATOM 1407 O O . THR B 1 35 ? -16.922 11.297 9.422 1 86.69 35 THR B O 1
ATOM 1410 N N . PRO B 1 36 ? -18.203 9.773 10.492 1 90.69 36 PRO B N 1
ATOM 1411 C CA . PRO B 1 36 ? -18.203 10.578 11.719 1 90.69 36 PRO B CA 1
ATOM 1412 C C . PRO B 1 36 ? -16.797 10.781 12.281 1 90.69 36 PRO B C 1
ATOM 1414 O O . PRO B 1 36 ? -16 9.836 12.328 1 90.69 36 PRO B O 1
ATOM 1417 N N . ARG B 1 37 ? -16.547 11.93 12.688 1 93.25 37 ARG B N 1
ATOM 1418 C CA . ARG B 1 37 ? -15.242 12.281 13.242 1 93.25 37 ARG B CA 1
ATOM 1419 C C . ARG B 1 37 ? -14.898 11.398 14.438 1 93.25 37 ARG B C 1
ATOM 1421 O O . ARG B 1 37 ? -13.734 11.055 14.648 1 93.25 37 ARG B O 1
ATOM 1428 N N . ALA B 1 38 ? -15.891 11.047 15.156 1 95.25 38 ALA B N 1
ATOM 1429 C CA . ALA B 1 38 ? -15.688 10.227 16.344 1 95.25 38 ALA B CA 1
ATOM 1430 C C . ALA B 1 38 ? -15.109 8.859 15.984 1 95.25 38 ALA B C 1
ATOM 1432 O O . ALA B 1 38 ? -14.305 8.297 16.719 1 95.25 38 ALA B O 1
ATOM 1433 N N . VAL B 1 39 ? -15.578 8.359 14.914 1 95 39 VAL B N 1
ATOM 1434 C CA . VAL B 1 39 ? -15.086 7.066 14.445 1 95 39 VAL B CA 1
ATOM 1435 C C . VAL B 1 39 ? -13.625 7.195 14.008 1 95 39 VAL B C 1
ATOM 1437 O O . VAL B 1 39 ? -12.789 6.371 14.383 1 95 39 VAL B O 1
ATOM 1440 N N . MET B 1 40 ? -13.352 8.242 13.312 1 95.81 40 MET B N 1
ATOM 1441 C CA . MET B 1 40 ? -11.977 8.492 12.867 1 95.81 40 MET B CA 1
ATOM 1442 C C . MET B 1 40 ? -11.055 8.695 14.062 1 95.81 40 MET B C 1
ATOM 1444 O O . MET B 1 40 ? -9.914 8.227 14.055 1 95.81 40 MET B O 1
ATOM 1448 N N . LEU B 1 41 ? -11.555 9.383 15.031 1 96.88 41 LEU B N 1
ATOM 1449 C CA . LEU B 1 41 ? -10.766 9.641 16.234 1 96.88 41 LEU B CA 1
ATOM 1450 C C . LEU B 1 41 ? -10.438 8.336 16.953 1 96.88 41 LEU B C 1
ATOM 1452 O O . LEU B 1 41 ? -9.305 8.133 17.391 1 96.88 41 LEU B O 1
ATOM 1456 N N . ALA B 1 42 ? -11.391 7.508 17.062 1 94.88 42 ALA B N 1
ATOM 1457 C CA . ALA B 1 42 ? -11.172 6.223 17.719 1 94.88 42 ALA B CA 1
ATOM 1458 C C . ALA B 1 42 ? -10.102 5.406 17 1 94.88 42 ALA B C 1
ATOM 1460 O O . ALA B 1 42 ? -9.258 4.777 17.641 1 94.88 42 ALA B O 1
ATOM 1461 N N . VAL B 1 43 ? -10.172 5.43 15.727 1 93.19 43 VAL B N 1
ATOM 1462 C CA . VAL B 1 43 ? -9.172 4.723 14.93 1 93.19 43 VAL B CA 1
ATOM 1463 C C . VAL B 1 43 ? -7.797 5.352 15.141 1 93.19 43 VAL B C 1
ATOM 1465 O O . VAL B 1 43 ? -6.816 4.645 15.383 1 93.19 43 VAL B O 1
ATOM 1468 N N . ALA B 1 44 ? -7.734 6.668 15.07 1 94.75 44 ALA B N 1
ATOM 1469 C CA . ALA B 1 44 ? -6.477 7.379 15.281 1 94.75 44 ALA B CA 1
ATOM 1470 C C . ALA B 1 44 ? -5.879 7.047 16.641 1 94.75 44 ALA B C 1
ATOM 1472 O O . ALA B 1 44 ? -4.676 6.793 16.75 1 94.75 44 ALA B O 1
ATOM 1473 N N . GLU B 1 45 ? -6.695 7.027 17.625 1 94.31 45 GLU B N 1
ATOM 1474 C CA . GLU B 1 45 ? -6.246 6.707 18.969 1 94.31 45 GLU B CA 1
ATOM 1475 C C . GLU B 1 45 ? -5.68 5.293 19.047 1 94.31 45 GLU B C 1
ATOM 1477 O O . GLU B 1 45 ? -4.641 5.062 19.672 1 94.31 45 GLU B O 1
ATOM 1482 N N . SER B 1 46 ? -6.371 4.445 18.453 1 91.06 46 SER B N 1
ATOM 1483 C CA . SER B 1 46 ? -5.906 3.059 18.438 1 91.06 46 SER B CA 1
ATOM 1484 C C . SER B 1 46 ? -4.555 2.936 17.734 1 91.06 46 SER B C 1
ATOM 1486 O O . SER B 1 46 ? -3.648 2.275 18.25 1 91.06 46 SER B O 1
ATOM 1488 N N . LEU B 1 47 ? -4.402 3.574 16.656 1 91.12 47 LEU B N 1
ATOM 1489 C CA . LEU B 1 47 ? -3.189 3.471 15.852 1 91.12 47 LEU B CA 1
ATOM 1490 C C . LEU B 1 47 ? -2.014 4.145 16.547 1 91.12 47 LEU B C 1
ATOM 1492 O O . LEU B 1 47 ? -0.883 3.658 16.484 1 91.12 47 LEU B O 1
ATOM 1496 N N . LEU B 1 48 ? -2.287 5.223 17.203 1 92.31 48 LEU B N 1
ATOM 1497 C CA . LEU B 1 48 ? -1.226 6.008 17.828 1 92.31 48 LEU B CA 1
ATOM 1498 C C . LEU B 1 48 ? -0.847 5.43 19.188 1 92.31 48 LEU B C 1
ATOM 1500 O O . LEU B 1 48 ? 0.194 5.781 19.75 1 92.31 48 LEU B O 1
ATOM 1504 N N . SER B 1 49 ? -1.623 4.723 19.812 1 85.31 49 SER B N 1
ATOM 1505 C CA . SER B 1 49 ? -1.327 4.121 21.109 1 85.31 49 SER B CA 1
ATOM 1506 C C . SER B 1 49 ? -0.235 3.064 21 1 85.31 49 SER B C 1
ATOM 1508 O O . SER B 1 49 ? 0.378 2.686 22 1 85.31 49 SER B O 1
ATOM 1510 N N . GLY B 1 50 ? 0.505 2.916 19.922 1 69.12 50 GLY B N 1
ATOM 1511 C CA . GLY B 1 50 ? 1.824 2.324 19.766 1 69.12 50 GLY B CA 1
ATOM 1512 C C . GLY B 1 50 ? 1.798 0.807 19.734 1 69.12 50 GLY B C 1
ATOM 1513 O O . GLY B 1 50 ? 2.848 0.163 19.734 1 69.12 50 GLY B O 1
ATOM 1514 N N . ASP B 1 51 ? 0.805 0.211 20.031 1 53.22 51 ASP B N 1
ATOM 1515 C CA . ASP B 1 51 ? 1.033 -1.218 20.234 1 53.22 51 ASP B CA 1
ATOM 1516 C C . ASP B 1 51 ? 1.51 -1.882 18.938 1 53.22 51 ASP B C 1
ATOM 1518 O O . ASP B 1 51 ? 1.837 -3.07 18.938 1 53.22 51 ASP B O 1
ATOM 1522 N N . GLY B 1 52 ? 1.664 -1.201 17.766 1 51.78 52 GLY B N 1
ATOM 1523 C CA . GLY B 1 52 ? 2.164 -2.018 16.672 1 51.78 52 GLY B CA 1
ATOM 1524 C C . GLY B 1 52 ? 3.012 -1.238 15.688 1 51.78 52 GLY B C 1
ATOM 1525 O O . GLY B 1 52 ? 3.021 -0.006 15.711 1 51.78 52 GLY B O 1
ATOM 1526 N N . PRO B 1 53 ? 4.344 -1.635 15.375 1 54.53 53 PRO B N 1
ATOM 1527 C CA . PRO B 1 53 ? 5.336 -1.049 14.469 1 54.53 53 PRO B CA 1
ATOM 1528 C C . PRO B 1 53 ? 4.715 -0.49 13.195 1 54.53 53 PRO B C 1
ATOM 1530 O O . PRO B 1 53 ? 5.352 0.29 12.484 1 54.53 53 PRO B O 1
ATOM 1533 N N . SER B 1 54 ? 3.334 -0.655 12.938 1 74.94 54 SER B N 1
ATOM 1534 C CA . SER B 1 54 ? 3.277 -0.539 11.484 1 74.94 54 SER B CA 1
ATOM 1535 C C . SER B 1 54 ? 2.514 0.709 11.055 1 74.94 54 SER B C 1
ATOM 1537 O O . SER B 1 54 ? 1.987 0.772 9.945 1 74.94 54 SER B O 1
ATOM 1539 N N . TYR B 1 55 ? 2.521 1.812 12.148 1 88.25 55 TYR B N 1
ATOM 1540 C CA . TYR B 1 55 ? 1.855 3.059 11.789 1 88.25 55 TYR B CA 1
ATOM 1541 C C . TYR B 1 55 ? 2.551 4.254 12.43 1 88.25 55 TYR B C 1
ATOM 1543 O O . TYR B 1 55 ? 2.727 4.301 13.648 1 88.25 55 TYR B O 1
ATOM 1551 N N . THR B 1 56 ? 3.082 5.148 11.695 1 93.06 56 THR B N 1
ATOM 1552 C CA . THR B 1 56 ? 3.803 6.336 12.141 1 93.06 56 THR B CA 1
ATOM 1553 C C . THR B 1 56 ? 3.162 7.602 11.578 1 93.06 56 THR B C 1
ATOM 1555 O O . THR B 1 56 ? 2.766 7.641 10.414 1 93.06 56 THR B O 1
ATOM 1558 N N . VAL B 1 57 ? 3.041 8.602 12.422 1 96.31 57 VAL B N 1
ATOM 1559 C CA . VAL B 1 57 ? 2.449 9.867 12 1 96.31 57 VAL B CA 1
ATOM 1560 C C . VAL B 1 57 ? 3.42 11.016 12.289 1 96.31 57 VAL B C 1
ATOM 1562 O O . VAL B 1 57 ? 3.963 11.109 13.391 1 96.31 57 VAL B O 1
ATOM 1565 N N . PHE B 1 58 ? 3.598 11.852 11.273 1 97.38 58 PHE B N 1
ATOM 1566 C CA . PHE B 1 58 ? 4.367 13.078 11.438 1 97.38 58 PHE B CA 1
ATOM 1567 C C . PHE B 1 58 ? 3.463 14.305 11.367 1 97.38 58 PHE B C 1
ATOM 1569 O O . PHE B 1 58 ? 2.588 14.383 10.5 1 97.38 58 PHE B O 1
ATOM 1576 N N . LEU B 1 59 ? 3.668 15.219 12.281 1 98.38 59 LEU B N 1
ATOM 1577 C CA . LEU B 1 59 ? 2.977 16.5 12.297 1 98.38 59 LEU B CA 1
ATOM 1578 C C . LEU B 1 59 ? 3.943 17.641 12 1 98.38 59 LEU B C 1
ATOM 1580 O O . LEU B 1 59 ? 5.047 17.688 12.547 1 98.38 59 LEU B O 1
ATOM 1584 N N . ALA B 1 60 ? 3.572 18.453 11.078 1 98.38 60 ALA B N 1
ATOM 1585 C CA . ALA B 1 60 ? 4.254 19.734 10.852 1 98.38 60 ALA B CA 1
ATOM 1586 C C . ALA B 1 60 ? 3.559 20.859 11.602 1 98.38 60 ALA B C 1
ATOM 1588 O O . ALA B 1 60 ? 2.334 20.984 11.547 1 98.38 60 ALA B O 1
ATOM 1589 N N . GLU B 1 61 ? 4.324 21.656 12.281 1 97.38 61 GLU B N 1
ATOM 1590 C CA . GLU B 1 61 ? 3.793 22.766 13.078 1 97.38 61 GLU B CA 1
ATOM 1591 C C . GLU B 1 61 ? 4.594 24.047 12.852 1 97.38 61 GLU B C 1
ATOM 1593 O O . GLU B 1 61 ? 5.758 23.984 12.445 1 97.38 61 GLU B O 1
ATOM 1598 N N . ASP B 1 62 ? 3.904 25.141 13.055 1 95.25 62 ASP B N 1
ATOM 1599 C CA . ASP B 1 62 ? 4.629 26.406 12.984 1 95.25 62 ASP B CA 1
ATOM 1600 C C . ASP B 1 62 ? 5.316 26.719 14.312 1 95.25 62 ASP B C 1
ATOM 1602 O O . ASP B 1 62 ? 5.352 25.875 15.211 1 95.25 62 ASP B O 1
ATOM 1606 N N . ALA B 1 63 ? 5.891 27.875 14.367 1 92.75 63 ALA B N 1
ATOM 1607 C CA . ALA B 1 63 ? 6.684 28.266 15.531 1 92.75 63 ALA B CA 1
ATOM 1608 C C . ALA B 1 63 ? 5.82 28.328 16.781 1 92.75 63 ALA B C 1
ATOM 1610 O O . ALA B 1 63 ? 6.316 28.125 17.906 1 92.75 63 ALA B O 1
ATOM 1611 N N . ALA B 1 64 ? 4.516 28.516 16.641 1 94.31 64 ALA B N 1
ATOM 1612 C CA . ALA B 1 64 ? 3.594 28.641 17.766 1 94.31 64 ALA B CA 1
ATOM 1613 C C . ALA B 1 64 ? 2.979 27.297 18.141 1 94.31 64 ALA B C 1
ATOM 1615 O O . ALA B 1 64 ? 2.141 27.219 19.031 1 94.31 64 ALA B O 1
ATOM 1616 N N . GLY B 1 65 ? 3.336 26.25 17.406 1 93.94 65 GLY B N 1
ATOM 1617 C CA . GLY B 1 65 ? 2.824 24.922 17.688 1 93.94 65 GLY B CA 1
ATOM 1618 C C . GLY B 1 65 ? 1.522 24.609 16.969 1 93.94 65 GLY B C 1
ATOM 1619 O O . GLY B 1 65 ? 0.885 23.594 17.234 1 93.94 65 GLY B O 1
ATOM 1620 N N . ARG B 1 66 ? 1.139 25.562 16.109 1 95.31 66 ARG B N 1
ATOM 1621 C CA . ARG B 1 66 ? -0.077 25.312 15.336 1 95.31 66 ARG B CA 1
ATOM 1622 C C . ARG B 1 66 ? 0.158 24.266 14.258 1 95.31 66 ARG B C 1
ATOM 1624 O O . ARG B 1 66 ? 1.127 24.344 13.5 1 95.31 66 ARG B O 1
ATOM 1631 N N . PRO B 1 67 ? -0.735 23.281 14.203 1 97.19 67 PRO B N 1
ATOM 1632 C CA . PRO B 1 67 ? -0.552 22.25 13.188 1 97.19 67 PRO B CA 1
ATOM 1633 C C . PRO B 1 67 ? -0.731 22.781 11.766 1 97.19 67 PRO B C 1
ATOM 1635 O O . PRO B 1 67 ? -1.687 23.516 11.492 1 97.19 67 PRO B O 1
ATOM 1638 N N . LEU B 1 68 ? 0.164 22.453 10.914 1 97.75 68 LEU B N 1
ATOM 1639 C CA . LEU B 1 68 ? 0.138 22.891 9.523 1 97.75 68 LEU B CA 1
ATOM 1640 C C . LEU B 1 68 ? -0.186 21.734 8.586 1 97.75 68 LEU B C 1
ATOM 1642 O O . LEU B 1 68 ? -0.745 21.938 7.508 1 97.75 68 LEU B O 1
ATOM 1646 N N . GLY B 1 69 ? 0.228 20.531 8.969 1 98.44 69 GLY B N 1
ATOM 1647 C CA . GLY B 1 69 ? 0.057 19.391 8.086 1 98.44 69 GLY B CA 1
ATOM 1648 C C . GLY B 1 69 ? 0.365 18.078 8.758 1 98.44 69 GLY B C 1
ATOM 1649 O O . GLY B 1 69 ? 0.779 18.047 9.922 1 98.44 69 GLY B O 1
ATOM 1650 N N . VAL B 1 70 ? 0.123 17.016 8.008 1 98.62 70 VAL B N 1
ATOM 1651 C CA . VAL B 1 70 ? 0.279 15.664 8.555 1 98.62 70 VAL B CA 1
ATOM 1652 C C . VAL B 1 70 ? 0.704 14.703 7.449 1 98.62 70 VAL B C 1
ATOM 1654 O O . VAL B 1 70 ? 0.323 14.875 6.289 1 98.62 70 VAL B O 1
ATOM 1657 N N . ALA B 1 71 ? 1.528 13.766 7.785 1 98.06 71 ALA B N 1
ATOM 1658 C CA . ALA B 1 71 ? 1.822 12.586 6.98 1 98.06 71 ALA B CA 1
ATOM 1659 C C . ALA B 1 71 ? 1.671 11.305 7.805 1 98.06 71 ALA B C 1
ATOM 1661 O O . ALA B 1 71 ? 2.232 11.195 8.898 1 98.06 71 ALA B O 1
ATOM 1662 N N . THR B 1 72 ? 0.872 10.414 7.332 1 96.69 72 THR B N 1
ATOM 1663 C CA . THR B 1 72 ? 0.732 9.125 8.008 1 96.69 72 THR B CA 1
ATOM 1664 C C . THR B 1 72 ? 1.352 8.008 7.172 1 96.69 72 THR B C 1
ATOM 1666 O O . THR B 1 72 ? 1.271 8.031 5.941 1 96.69 72 THR B O 1
ATOM 1669 N N . LEU B 1 73 ? 1.96 7.023 7.871 1 93.94 73 LEU B N 1
ATOM 1670 C CA . LEU B 1 73 ? 2.709 5.949 7.227 1 93.94 73 LEU B CA 1
ATOM 1671 C C . LEU B 1 73 ? 2.285 4.59 7.77 1 93.94 73 LEU B C 1
ATOM 1673 O O . LEU B 1 73 ? 2.047 4.441 8.969 1 93.94 73 LEU B O 1
ATOM 1677 N N . SER B 1 74 ? 2.205 3.729 6.863 1 90.75 74 SER B N 1
ATOM 1678 C CA . SER B 1 74 ? 2.102 2.32 7.234 1 90.75 74 SER B CA 1
ATOM 1679 C C . SER B 1 74 ? 3.281 1.519 6.695 1 90.75 74 SER B C 1
ATOM 1681 O O . SER B 1 74 ? 3.779 1.795 5.602 1 90.75 74 SER B O 1
ATOM 1683 N N . GLU B 1 75 ? 3.754 0.615 7.465 1 89 75 GLU B N 1
ATOM 1684 C CA . GLU B 1 75 ? 4.855 -0.246 7.047 1 89 75 GLU B CA 1
ATOM 1685 C C . GLU B 1 75 ? 4.34 -1.562 6.473 1 89 75 GLU B C 1
ATOM 1687 O O . GLU B 1 75 ? 3.355 -2.117 6.965 1 89 75 GLU B O 1
ATOM 1692 N N . GLY B 1 76 ? 4.992 -1.989 5.406 1 86.44 76 GLY B N 1
ATOM 1693 C CA . GLY B 1 76 ? 4.684 -3.279 4.812 1 86.44 76 GLY B CA 1
ATOM 1694 C C . GLY B 1 76 ? 5.918 -4.082 4.449 1 86.44 76 GLY B C 1
ATOM 1695 O O . GLY B 1 76 ? 7.043 -3.596 4.594 1 86.44 76 GLY B O 1
ATOM 1696 N N . VAL B 1 77 ? 5.645 -5.387 4.09 1 86.25 77 VAL B N 1
ATOM 1697 C CA . VAL B 1 77 ? 6.691 -6.285 3.613 1 86.25 77 VAL B CA 1
ATOM 1698 C C . VAL B 1 77 ? 6.16 -7.125 2.451 1 86.25 77 VAL B C 1
ATOM 1700 O O . VAL B 1 77 ? 4.984 -7.488 2.424 1 86.25 77 VAL B O 1
ATOM 1703 N N . CYS B 1 78 ? 7.02 -7.324 1.509 1 90.12 78 CYS B N 1
ATOM 1704 C CA . CYS B 1 78 ? 6.715 -8.305 0.473 1 90.12 78 CYS B CA 1
ATOM 1705 C C . CYS B 1 78 ? 7.992 -8.867 -0.141 1 90.12 78 CYS B C 1
ATOM 1707 O O . CYS B 1 78 ? 9.086 -8.375 0.14 1 90.12 78 CYS B O 1
ATOM 1709 N N . ILE B 1 79 ? 7.883 -9.891 -0.826 1 93 79 ILE B N 1
ATOM 1710 C CA . ILE B 1 79 ? 9.031 -10.594 -1.375 1 93 79 ILE B CA 1
ATOM 1711 C C . ILE B 1 79 ? 9.781 -9.695 -2.354 1 93 79 ILE B C 1
ATOM 1713 O O . ILE B 1 79 ? 11.008 -9.602 -2.314 1 93 79 ILE B O 1
ATOM 1717 N N . SER B 1 80 ? 9.062 -8.945 -3.137 1 92.31 80 SER B N 1
ATOM 1718 C CA . SER B 1 80 ? 9.656 -8.18 -4.223 1 92.31 80 SER B CA 1
ATOM 1719 C C . SER B 1 80 ? 10.453 -6.992 -3.691 1 92.31 80 SER B C 1
ATOM 1721 O O . SER B 1 80 ? 11.312 -6.445 -4.395 1 92.31 80 SER B O 1
ATOM 1723 N N . THR B 1 81 ? 10.18 -6.527 -2.48 1 90.38 81 THR B N 1
ATOM 1724 C CA . THR B 1 81 ? 10.883 -5.375 -1.931 1 90.38 81 THR B CA 1
ATOM 1725 C C . THR B 1 81 ? 12.07 -5.82 -1.081 1 90.38 81 THR B C 1
ATOM 1727 O O . THR B 1 81 ? 12.898 -5 -0.689 1 90.38 81 THR B O 1
ATOM 1730 N N . LEU B 1 82 ? 12.156 -7.191 -0.793 1 88.62 82 LEU B N 1
ATOM 1731 C CA . LEU B 1 82 ? 13.25 -7.816 -0.05 1 88.62 82 LEU B CA 1
ATOM 1732 C C . LEU B 1 82 ? 13.398 -7.184 1.329 1 88.62 82 LEU B C 1
ATOM 1734 O O . LEU B 1 82 ? 14.516 -6.996 1.812 1 88.62 82 LEU B O 1
ATOM 1738 N N . GLY B 1 83 ? 12.305 -6.715 1.847 1 81.06 83 GLY B N 1
ATOM 1739 C CA . GLY B 1 83 ? 12.336 -6.117 3.172 1 81.06 83 GLY B CA 1
ATOM 1740 C C . GLY B 1 83 ? 11.156 -5.191 3.436 1 81.06 83 GLY B C 1
ATOM 1741 O O . GLY B 1 83 ? 10.117 -5.293 2.781 1 81.06 83 GLY B O 1
ATOM 1742 N N . ARG B 1 84 ? 11.367 -4.391 4.41 1 88.38 84 ARG B N 1
ATOM 1743 C CA . ARG B 1 84 ? 10.32 -3.482 4.859 1 88.38 84 ARG B CA 1
ATOM 1744 C C . ARG B 1 84 ? 10.258 -2.242 3.973 1 88.38 84 ARG B C 1
ATOM 1746 O O . ARG B 1 84 ? 11.273 -1.809 3.428 1 88.38 84 ARG B O 1
ATOM 1753 N N . PHE B 1 85 ? 9.125 -1.774 3.805 1 92.75 85 PHE B N 1
ATOM 1754 C CA . PHE B 1 85 ? 8.914 -0.516 3.102 1 92.75 85 PHE B CA 1
ATOM 1755 C C . PHE B 1 85 ? 7.773 0.271 3.738 1 92.75 85 PHE B C 1
ATOM 1757 O O . PHE B 1 85 ? 7.008 -0.271 4.539 1 92.75 85 PHE B O 1
ATOM 1764 N N . GLY B 1 86 ? 7.766 1.532 3.43 1 93.62 86 GLY B N 1
ATOM 1765 C CA . GLY B 1 86 ? 6.703 2.379 3.945 1 93.62 86 GLY B CA 1
ATOM 1766 C C . GLY B 1 86 ? 5.766 2.889 2.865 1 93.62 86 GLY B C 1
ATOM 1767 O O . GLY B 1 86 ? 6.164 3.021 1.706 1 93.62 86 GLY B O 1
ATOM 1768 N N . THR B 1 87 ? 4.57 3.076 3.279 1 96.06 87 THR B N 1
ATOM 1769 C CA . THR B 1 87 ? 3.588 3.693 2.396 1 96.06 87 THR B CA 1
ATOM 1770 C C . THR B 1 87 ? 2.975 4.93 3.051 1 96.06 87 THR B C 1
ATOM 1772 O O . THR B 1 87 ? 2.469 4.859 4.172 1 96.06 87 THR B O 1
ATOM 1775 N N . ILE B 1 88 ? 3.092 6.02 2.35 1 97.38 88 ILE B N 1
ATOM 1776 C CA . ILE B 1 88 ? 2.357 7.203 2.779 1 97.38 88 ILE B CA 1
ATOM 1777 C C . ILE B 1 88 ? 0.863 6.996 2.549 1 97.38 88 ILE B C 1
ATOM 1779 O O . ILE B 1 88 ? 0.426 6.785 1.414 1 97.38 88 ILE B O 1
ATOM 1783 N N . ARG B 1 89 ? 0.108 7.078 3.6 1 96 89 ARG B N 1
ATOM 1784 C CA . ARG B 1 89 ? -1.324 6.816 3.494 1 96 89 ARG B CA 1
ATOM 1785 C C . ARG B 1 89 ? -2.113 8.117 3.406 1 96 89 ARG B C 1
ATOM 1787 O O . ARG B 1 89 ? -3.146 8.18 2.734 1 96 89 ARG B O 1
ATOM 1794 N N . GLU B 1 90 ? -1.758 9.062 4.094 1 96.56 90 GLU B N 1
ATOM 1795 C CA . GLU B 1 90 ? -2.342 10.406 4.074 1 96.56 90 GLU B CA 1
ATOM 1796 C C . GLU B 1 90 ? -1.26 11.477 4.125 1 96.56 90 GLU B C 1
ATOM 1798 O O . GLU B 1 90 ? -0.309 11.375 4.902 1 96.56 90 GLU B O 1
ATOM 1803 N N . LEU B 1 91 ? -1.375 12.391 3.287 1 97.62 91 LEU B N 1
ATOM 1804 C CA . LEU B 1 91 ? -0.588 13.625 3.297 1 97.62 91 LEU B CA 1
ATOM 1805 C C . LEU B 1 91 ? -1.481 14.844 3.092 1 97.62 91 LEU B C 1
ATOM 1807 O O . LEU B 1 91 ? -2.168 14.945 2.072 1 97.62 91 LEU B O 1
ATOM 1811 N N . TYR B 1 92 ? -1.437 15.688 4.086 1 97.56 92 TYR B N 1
ATOM 1812 C CA . TYR B 1 92 ? -2.293 16.859 4.039 1 97.56 92 TYR B CA 1
ATOM 1813 C C . TYR B 1 92 ? -1.572 18.094 4.598 1 97.56 92 TYR B C 1
ATOM 1815 O O . TYR B 1 92 ? -0.895 18 5.625 1 97.56 92 TYR B O 1
ATOM 1823 N N . VAL B 1 93 ? -1.641 19.109 3.891 1 97.69 93 VAL B N 1
ATOM 1824 C CA . VAL B 1 93 ? -1.195 20.422 4.32 1 97.69 93 VAL B CA 1
ATOM 1825 C C . VAL B 1 93 ? -2.355 21.422 4.238 1 97.69 93 VAL B C 1
ATOM 1827 O O . VAL B 1 93 ? -3.066 21.469 3.23 1 97.69 93 VAL B O 1
ATOM 1830 N N . LYS B 1 94 ? -2.568 22.141 5.312 1 97.25 94 LYS B N 1
ATOM 1831 C CA . LYS B 1 94 ? -3.617 23.156 5.285 1 97.25 94 LYS B CA 1
ATOM 1832 C C . LYS B 1 94 ? -3.48 24.062 4.062 1 97.25 94 LYS B C 1
ATOM 1834 O O . LYS B 1 94 ? -2.371 24.469 3.701 1 97.25 94 LYS B O 1
ATOM 1839 N N . PRO B 1 95 ? -4.621 24.391 3.494 1 94.62 95 PRO B N 1
ATOM 1840 C CA . PRO B 1 95 ? -4.59 25.172 2.258 1 94.62 95 PRO B CA 1
ATOM 1841 C C . PRO B 1 95 ? -3.795 26.469 2.402 1 94.62 95 PRO B C 1
ATOM 1843 O O . PRO B 1 95 ? -3.023 26.828 1.509 1 94.62 95 PRO B O 1
ATOM 1846 N N . GLU B 1 96 ? -3.908 27.094 3.479 1 92.38 96 GLU B N 1
ATOM 1847 C CA . GLU B 1 96 ? -3.266 28.391 3.701 1 92.38 96 GLU B CA 1
ATOM 1848 C C . GLU B 1 96 ? -1.754 28.234 3.852 1 92.38 96 GLU B C 1
ATOM 1850 O O . GLU B 1 96 ? -1.018 29.219 3.809 1 92.38 96 GLU B O 1
ATOM 1855 N N . SER B 1 97 ? -1.307 27.016 3.992 1 91.75 97 SE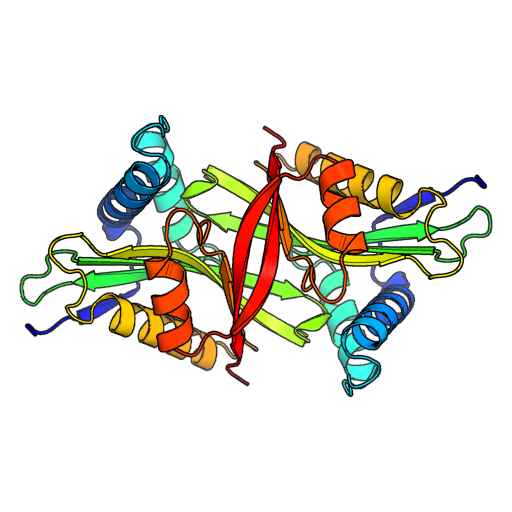R B N 1
ATOM 1856 C CA . SER B 1 97 ? 0.111 26.766 4.227 1 91.75 97 SER B CA 1
ATOM 1857 C C . SER B 1 97 ? 0.742 26.016 3.062 1 91.75 97 SER B C 1
ATOM 1859 O O . SER B 1 97 ? 1.888 25.562 3.152 1 91.75 97 SER B O 1
ATOM 1861 N N . ARG B 1 98 ? -0.094 25.891 2.049 1 88.62 98 ARG B N 1
ATOM 1862 C CA . ARG B 1 98 ? 0.419 25.172 0.887 1 88.62 98 ARG B CA 1
ATOM 1863 C C . ARG B 1 98 ? 1.388 26.031 0.089 1 88.62 98 ARG B C 1
ATOM 1865 O O . ARG B 1 98 ? 1.33 27.266 0.158 1 88.62 98 ARG B O 1
ATOM 1872 N N . SER B 1 99 ? 2.414 25.469 -0.514 1 78.31 99 SER B N 1
ATOM 1873 C CA . SER B 1 99 ? 3.455 26.141 -1.284 1 78.31 99 SER B CA 1
ATOM 1874 C C . SER B 1 99 ? 4.441 26.859 -0.369 1 78.31 99 SER B C 1
ATOM 1876 O O . SER B 1 99 ? 5.156 27.766 -0.807 1 78.31 99 SER B O 1
ATOM 1878 N N . ALA B 1 100 ? 4.383 26.547 0.895 1 84.88 100 ALA B N 1
ATOM 1879 C CA . ALA B 1 100 ? 5.301 27.141 1.867 1 84.88 100 ALA B CA 1
ATOM 1880 C C . ALA B 1 100 ? 6.363 26.141 2.293 1 84.88 100 ALA B C 1
ATOM 1882 O O . ALA B 1 100 ? 7.055 26.344 3.293 1 84.88 100 ALA B O 1
ATOM 1883 N N . GLY B 1 101 ? 6.379 25 1.606 1 92.56 101 GLY B N 1
ATOM 1884 C CA . GLY B 1 101 ? 7.414 24 1.854 1 92.56 101 GLY B CA 1
ATOM 1885 C C . GLY B 1 101 ? 7.023 22.969 2.895 1 92.56 101 GLY B C 1
ATOM 1886 O O . GLY B 1 101 ? 7.809 22.078 3.215 1 92.56 101 GLY B O 1
ATOM 1887 N N . VAL B 1 102 ? 5.863 23.078 3.48 1 96.19 102 VAL B N 1
ATOM 1888 C CA . VAL B 1 102 ? 5.398 22.203 4.543 1 96.19 102 VAL B CA 1
ATOM 1889 C C . VAL B 1 102 ? 5.371 20.75 4.035 1 96.19 102 VAL B C 1
ATOM 1891 O O . VAL B 1 102 ? 5.855 19.844 4.711 1 96.19 102 VAL B O 1
ATOM 1894 N N . GLY B 1 103 ? 4.832 20.578 2.832 1 97 103 GLY B N 1
ATOM 1895 C CA . GLY B 1 103 ? 4.812 19.25 2.248 1 97 103 GLY B CA 1
ATOM 1896 C C . GLY B 1 103 ? 6.195 18.641 2.102 1 97 103 GLY B C 1
ATOM 1897 O O . GLY B 1 103 ? 6.398 17.469 2.406 1 97 103 GLY B O 1
ATOM 1898 N N . ARG B 1 104 ? 7.102 19.469 1.698 1 96.44 104 ARG B N 1
ATOM 1899 C CA . ARG B 1 104 ? 8.477 19.031 1.505 1 96.44 104 ARG B CA 1
ATOM 1900 C C . ARG B 1 104 ? 9.094 18.578 2.822 1 96.44 104 ARG B C 1
ATOM 1902 O O . ARG B 1 104 ? 9.773 17.547 2.877 1 96.44 104 ARG B O 1
ATOM 1909 N N . VAL B 1 105 ? 8.898 19.281 3.828 1 96.75 105 VAL B N 1
ATOM 1910 C CA . VAL B 1 105 ? 9.477 18.984 5.133 1 96.75 105 VAL B CA 1
ATOM 1911 C C . VAL B 1 105 ? 8.867 17.688 5.676 1 96.75 105 VAL B C 1
ATOM 1913 O O . VAL B 1 105 ? 9.562 16.891 6.305 1 96.75 105 VAL B O 1
ATOM 1916 N N . LEU B 1 106 ? 7.598 17.484 5.457 1 98.12 106 LEU B N 1
ATOM 1917 C CA . LEU B 1 106 ? 6.945 16.234 5.859 1 98.12 106 LEU B CA 1
ATOM 1918 C C . LEU B 1 106 ? 7.523 15.047 5.102 1 98.12 106 LEU B C 1
ATOM 1920 O O . LEU B 1 106 ? 7.816 14.016 5.699 1 98.12 106 LEU B O 1
ATOM 1924 N N . ILE B 1 107 ? 7.703 15.188 3.791 1 98.19 107 ILE B N 1
ATOM 1925 C CA . ILE B 1 107 ? 8.266 14.125 2.969 1 98.19 107 ILE B CA 1
ATOM 1926 C C . ILE B 1 107 ? 9.68 13.797 3.451 1 98.19 107 ILE B C 1
ATOM 1928 O O . ILE B 1 107 ? 10.047 12.625 3.57 1 98.19 107 ILE B O 1
ATOM 1932 N N . ARG B 1 108 ? 10.469 14.781 3.752 1 97.69 108 ARG B N 1
ATOM 1933 C CA . ARG B 1 108 ? 11.82 14.547 4.254 1 97.69 108 ARG B CA 1
ATOM 1934 C C . ARG B 1 108 ? 11.789 13.742 5.551 1 97.69 108 ARG B C 1
ATOM 1936 O O . ARG B 1 108 ? 12.602 12.836 5.738 1 97.69 108 ARG B O 1
ATOM 1943 N N . ALA B 1 109 ? 10.922 14.086 6.422 1 97.38 109 ALA B N 1
ATOM 1944 C CA . ALA B 1 109 ? 10.781 13.336 7.664 1 97.38 109 ALA B CA 1
ATOM 1945 C C . ALA B 1 109 ? 10.438 11.875 7.391 1 97.38 109 ALA B C 1
ATOM 1947 O O . ALA B 1 109 ? 10.969 10.969 8.039 1 97.38 109 ALA B O 1
ATOM 1948 N N . VAL B 1 110 ? 9.539 11.664 6.434 1 97.38 110 VAL B N 1
ATOM 1949 C CA . VAL B 1 110 ? 9.133 10.312 6.047 1 97.38 110 VAL B CA 1
ATOM 1950 C C . VAL B 1 110 ? 10.336 9.539 5.516 1 97.38 110 VAL B C 1
ATOM 1952 O O . VAL B 1 110 ? 10.586 8.406 5.926 1 97.38 110 VAL B O 1
ATOM 1955 N N . LEU B 1 111 ? 11.07 10.164 4.648 1 98 111 LEU B N 1
ATOM 1956 C CA . LEU B 1 111 ? 12.219 9.5 4.035 1 98 111 LEU B CA 1
ATOM 1957 C C . LEU B 1 111 ? 13.305 9.219 5.07 1 98 111 LEU B C 1
ATOM 1959 O O . LEU B 1 111 ? 13.906 8.141 5.062 1 98 111 LEU B O 1
ATOM 1963 N N . ASP B 1 112 ? 13.562 10.141 5.93 1 97.19 112 ASP B N 1
ATOM 1964 C CA . ASP B 1 112 ? 14.523 9.945 7.008 1 97.19 112 ASP B CA 1
ATOM 1965 C C . ASP B 1 112 ? 14.102 8.789 7.91 1 97.19 112 ASP B C 1
ATOM 1967 O O . ASP B 1 112 ? 14.938 7.969 8.312 1 97.19 112 ASP B O 1
ATOM 1971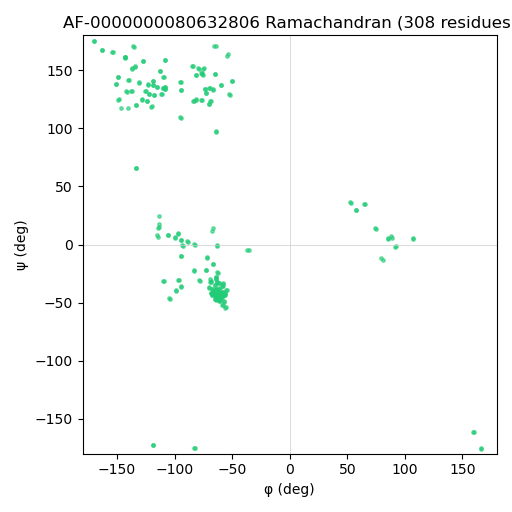 N N . HIS B 1 113 ? 12.844 8.758 8.25 1 95.5 113 HIS B N 1
ATOM 1972 C CA . HIS B 1 113 ? 12.297 7.656 9.039 1 95.5 113 HIS B CA 1
ATOM 1973 C C . HIS B 1 113 ? 12.531 6.316 8.344 1 95.5 113 HIS B C 1
ATOM 1975 O O . HIS B 1 113 ? 12.961 5.348 8.984 1 95.5 113 HIS B O 1
ATOM 1981 N N . GLY B 1 114 ? 12.188 6.277 7.051 1 94.56 114 GLY B N 1
ATOM 1982 C CA . GLY B 1 114 ? 12.422 5.066 6.277 1 94.56 114 GLY B CA 1
ATOM 1983 C C . GLY B 1 114 ? 13.867 4.613 6.297 1 94.56 114 GLY B C 1
ATOM 1984 O O . GLY B 1 114 ? 14.148 3.426 6.457 1 94.56 114 GLY B O 1
ATOM 1985 N N . ARG B 1 115 ? 14.797 5.531 6.172 1 96.06 115 ARG B N 1
ATOM 1986 C CA . ARG B 1 115 ? 16.219 5.211 6.211 1 96.06 115 ARG B CA 1
ATOM 1987 C C . ARG B 1 115 ? 16.625 4.66 7.574 1 96.06 115 ARG B C 1
ATOM 1989 O O . ARG B 1 115 ? 17.344 3.664 7.66 1 96.06 115 ARG B O 1
ATOM 1996 N N . ARG B 1 116 ? 16.156 5.227 8.602 1 93.94 116 ARG B N 1
ATOM 1997 C CA . ARG B 1 116 ? 16.453 4.797 9.961 1 93.94 116 ARG B CA 1
ATOM 1998 C C . ARG B 1 116 ? 15.938 3.389 10.219 1 93.94 116 ARG B C 1
ATOM 2000 O O . ARG B 1 116 ? 16.516 2.639 11.008 1 93.94 116 ARG B O 1
ATOM 2007 N N . HIS B 1 117 ? 14.867 3.08 9.578 1 90.88 117 HIS B N 1
ATOM 2008 C CA . HIS B 1 117 ? 14.234 1.78 9.797 1 90.88 117 HIS B CA 1
ATOM 2009 C C . HIS B 1 117 ? 14.602 0.8 8.688 1 90.88 117 HIS B C 1
ATOM 2011 O O . HIS B 1 117 ? 13.977 -0.251 8.547 1 90.88 117 HIS B O 1
ATOM 2017 N N . ARG B 1 118 ? 15.516 1.158 7.754 1 92.06 118 ARG B N 1
ATOM 2018 C CA . ARG B 1 118 ? 16.078 0.312 6.711 1 92.06 118 ARG B CA 1
ATOM 2019 C C . ARG B 1 118 ? 15.016 -0.139 5.723 1 92.06 118 ARG B C 1
ATOM 2021 O O . ARG B 1 118 ? 14.984 -1.303 5.32 1 92.06 118 ARG B O 1
ATOM 2028 N N . TRP B 1 119 ? 14.062 0.769 5.492 1 92.75 119 TRP B N 1
ATOM 2029 C CA . TRP B 1 119 ? 13.117 0.515 4.414 1 92.75 119 TRP B CA 1
ATOM 2030 C C . TRP B 1 119 ? 13.82 0.504 3.061 1 92.75 119 TRP B C 1
ATOM 2032 O O . TRP B 1 119 ? 14.805 1.225 2.859 1 92.75 119 TRP B O 1
ATOM 2042 N N . SER B 1 120 ? 13.305 -0.325 2.18 1 93.75 120 SER B N 1
ATOM 2043 C CA . SER B 1 120 ? 13.859 -0.357 0.831 1 93.75 120 SER B CA 1
ATOM 2044 C C . SER B 1 120 ? 13.359 0.818 -0.002 1 93.75 120 SER B C 1
ATOM 2046 O O . SER B 1 120 ? 14.055 1.289 -0.904 1 93.75 120 SER B O 1
ATOM 2048 N N . ARG B 1 121 ? 12.125 1.235 0.31 1 96.62 121 ARG B N 1
ATOM 2049 C CA . ARG B 1 121 ? 11.477 2.301 -0.448 1 96.62 121 ARG B CA 1
ATOM 2050 C C . ARG B 1 121 ? 10.289 2.877 0.32 1 96.62 121 ARG B C 1
ATOM 2052 O O . ARG B 1 121 ? 9.875 2.322 1.341 1 96.62 121 ARG B O 1
ATOM 2059 N N . VAL B 1 122 ? 9.836 3.984 -0.17 1 97.5 122 VAL B N 1
ATOM 2060 C CA . VAL B 1 122 ? 8.562 4.57 0.25 1 97.5 122 VAL B CA 1
ATOM 2061 C C . VAL B 1 122 ? 7.605 4.633 -0.936 1 97.5 122 VAL B C 1
ATOM 2063 O O . VAL B 1 122 ? 7.996 5.027 -2.037 1 97.5 122 VAL B O 1
ATOM 2066 N N . GLU B 1 123 ? 6.449 4.133 -0.724 1 97.56 123 GLU B N 1
ATOM 2067 C CA . GLU B 1 123 ? 5.414 4.219 -1.748 1 97.56 123 GLU B CA 1
ATOM 2068 C C . GLU B 1 123 ? 4.324 5.215 -1.354 1 97.56 123 GLU B C 1
ATOM 2070 O O . GLU B 1 123 ? 4.195 5.566 -0.179 1 97.56 123 GLU B O 1
ATOM 2075 N N . VAL B 1 124 ? 3.582 5.695 -2.369 1 97.56 124 VAL B N 1
ATOM 2076 C CA . VAL B 1 124 ? 2.404 6.52 -2.113 1 97.56 124 VAL B CA 1
ATOM 2077 C C . VAL B 1 124 ? 1.392 6.336 -3.242 1 97.56 124 VAL B C 1
ATOM 2079 O O . VAL B 1 124 ? 1.771 6.184 -4.406 1 97.56 124 VAL B O 1
ATOM 2082 N N . GLY B 1 125 ? 0.13 6.234 -2.844 1 95.12 125 GLY B N 1
ATOM 2083 C CA . GLY B 1 125 ? -0.967 6.355 -3.791 1 95.12 125 GLY B CA 1
ATOM 2084 C C . GLY B 1 125 ? -1.528 7.762 -3.877 1 95.12 125 GLY B C 1
ATOM 2085 O O . GLY B 1 125 ? -2.217 8.219 -2.961 1 95.12 125 GLY B O 1
ATOM 2086 N N . ALA B 1 126 ? -1.275 8.414 -4.977 1 93.06 126 ALA B N 1
ATOM 2087 C CA . ALA B 1 126 ? -1.792 9.766 -5.172 1 93.06 126 ALA B CA 1
ATOM 2088 C C . ALA B 1 126 ? -3.225 9.734 -5.699 1 93.06 126 ALA B C 1
ATOM 2090 O O . ALA B 1 126 ? -3.662 8.727 -6.266 1 93.06 126 ALA B O 1
ATOM 2091 N N . PRO B 1 127 ? -3.953 10.82 -5.402 1 91.06 127 PRO B N 1
ATOM 2092 C CA . PRO B 1 127 ? -5.273 10.898 -6.035 1 91.06 127 PRO B CA 1
ATOM 2093 C C . PRO B 1 127 ? -5.195 11.039 -7.551 1 91.06 127 PRO B C 1
ATOM 2095 O O . PRO B 1 127 ? -4.098 11.156 -8.109 1 91.06 127 PRO B O 1
ATOM 2098 N N . SER B 1 128 ? -6.375 10.914 -8.156 1 87.38 128 SER B N 1
ATOM 2099 C CA . SER B 1 128 ? -6.438 10.984 -9.609 1 87.38 128 SER B CA 1
ATOM 2100 C C . SER B 1 128 ? -5.746 12.234 -10.141 1 87.38 128 SER B C 1
ATOM 2102 O O . SER B 1 128 ? -6.066 13.352 -9.711 1 87.38 128 SER B O 1
ATOM 2104 N N . ALA B 1 129 ? -4.883 12.023 -11.055 1 83.81 129 ALA B N 1
ATOM 2105 C CA . ALA B 1 129 ? -4.145 13.133 -11.648 1 83.81 129 ALA B CA 1
ATOM 2106 C C . ALA B 1 129 ? -5.078 14.078 -12.398 1 83.81 129 ALA B C 1
ATOM 2108 O O . ALA B 1 129 ? -4.805 15.273 -12.516 1 83.81 129 ALA B O 1
ATOM 2109 N N . ALA B 1 130 ? -6.137 13.555 -12.914 1 85.56 130 ALA B N 1
ATOM 2110 C CA . ALA B 1 130 ? -7.105 14.383 -13.633 1 85.56 130 ALA B CA 1
ATOM 2111 C C . ALA B 1 130 ? -7.766 15.391 -12.695 1 85.56 130 ALA B C 1
ATOM 2113 O O . ALA B 1 130 ? -7.988 16.547 -13.07 1 85.56 130 ALA B O 1
ATOM 2114 N N . ASP B 1 131 ? -7.969 15 -11.5 1 86.31 131 ASP B N 1
ATOM 2115 C CA . ASP B 1 131 ? -8.68 15.836 -10.531 1 86.31 131 ASP B CA 1
ATOM 2116 C C . ASP B 1 131 ? -7.699 16.609 -9.648 1 86.31 131 ASP B C 1
ATOM 2118 O O . ASP B 1 131 ? -8.008 17.703 -9.188 1 86.31 131 ASP B O 1
ATOM 2122 N N . TRP B 1 132 ? -6.527 15.961 -9.453 1 88.75 132 TRP B N 1
ATOM 2123 C CA . TRP B 1 132 ? -5.555 16.531 -8.539 1 88.75 132 TRP B CA 1
ATOM 2124 C C . TRP B 1 132 ? -4.156 16.531 -9.148 1 88.75 132 TRP B C 1
ATOM 2126 O O . TRP B 1 132 ? -3.234 15.93 -8.602 1 88.75 132 TRP B O 1
ATOM 2136 N N . PRO B 1 133 ? -3.99 17.297 -10.195 1 87 133 PRO B N 1
ATOM 2137 C CA . PRO B 1 133 ? -2.703 17.281 -10.891 1 87 133 PRO B CA 1
ATOM 2138 C C . PRO B 1 133 ? -1.555 17.797 -10.031 1 87 133 PRO B C 1
ATOM 2140 O O . PRO B 1 133 ? -0.409 17.375 -10.195 1 87 133 PRO B O 1
ATOM 2143 N N . ASP B 1 134 ? -1.849 18.625 -9.156 1 90.62 134 ASP B N 1
ATOM 2144 C CA . ASP B 1 134 ? -0.815 19.219 -8.32 1 90.62 134 ASP B CA 1
ATOM 2145 C C . ASP B 1 134 ? -0.206 18.203 -7.367 1 90.62 134 ASP B C 1
ATOM 2147 O O . ASP B 1 134 ? 0.978 18.281 -7.035 1 90.62 134 ASP B O 1
ATOM 2151 N N . SER B 1 135 ? -1.023 17.219 -6.973 1 92.62 135 SER B N 1
ATOM 2152 C CA . SER B 1 135 ? -0.522 16.172 -6.086 1 92.62 135 SER B CA 1
ATOM 2153 C C . SER B 1 135 ? 0.55 15.336 -6.77 1 92.62 135 SER B C 1
ATOM 2155 O O . SER B 1 135 ? 1.616 15.094 -6.199 1 92.62 135 SER B O 1
ATOM 2157 N N . LEU B 1 136 ? 0.281 14.938 -7.941 1 93.81 136 LEU B N 1
ATOM 2158 C CA . LEU B 1 136 ? 1.239 14.148 -8.703 1 93.81 136 LEU B CA 1
ATOM 2159 C C . LEU B 1 136 ? 2.525 14.93 -8.945 1 93.81 136 LEU B C 1
ATOM 2161 O O . LEU B 1 136 ? 3.623 14.406 -8.75 1 93.81 136 LEU B O 1
ATOM 2165 N N . ARG B 1 137 ? 2.398 16.156 -9.359 1 94.12 137 ARG B N 1
ATOM 2166 C CA . ARG B 1 137 ? 3.543 17.031 -9.609 1 94.12 137 ARG B CA 1
ATOM 2167 C C . ARG B 1 137 ? 4.379 17.203 -8.344 1 94.12 137 ARG B C 1
ATOM 2169 O O . ARG B 1 137 ? 5.613 17.203 -8.406 1 94.12 137 ARG B O 1
ATOM 2176 N N . PHE B 1 138 ? 3.686 17.359 -7.293 1 96.19 138 PHE B N 1
ATOM 2177 C CA . PHE B 1 138 ? 4.367 17.531 -6.016 1 96.19 138 PHE B CA 1
ATOM 2178 C C . PHE B 1 138 ? 5.254 16.312 -5.719 1 96.19 138 PHE B C 1
ATOM 2180 O O . PHE B 1 138 ? 6.445 16.469 -5.438 1 96.19 138 PHE B O 1
ATOM 2187 N N . TYR B 1 139 ? 4.719 15.094 -5.785 1 97.25 139 TYR B N 1
ATOM 2188 C CA . TYR B 1 139 ? 5.48 13.898 -5.461 1 97.25 139 TYR B CA 1
ATOM 2189 C C . TYR B 1 139 ? 6.641 13.703 -6.43 1 97.25 139 TYR B C 1
ATOM 2191 O O . TYR B 1 139 ? 7.734 13.305 -6.023 1 97.25 139 TYR B O 1
ATOM 2199 N N . LYS B 1 140 ? 6.387 14 -7.676 1 96.94 140 LYS B N 1
ATOM 2200 C CA . LYS B 1 140 ? 7.457 13.891 -8.664 1 96.94 140 LYS B CA 1
ATOM 2201 C C . LYS B 1 140 ? 8.586 14.875 -8.359 1 96.94 140 LYS B C 1
ATOM 2203 O O . LYS B 1 140 ? 9.766 14.523 -8.453 1 96.94 140 LYS B O 1
ATOM 2208 N N . ARG B 1 141 ? 8.242 16.062 -8 1 96.19 141 ARG B N 1
ATOM 2209 C CA . ARG B 1 141 ? 9.227 17.078 -7.633 1 96.19 141 ARG B CA 1
ATOM 2210 C C . ARG B 1 141 ? 10.039 16.641 -6.422 1 96.19 141 ARG B C 1
ATOM 2212 O O . ARG B 1 141 ? 11.227 16.953 -6.316 1 96.19 141 ARG B O 1
ATOM 2219 N N . GLU B 1 142 ? 9.391 15.906 -5.547 1 97 142 GLU B N 1
ATOM 2220 C CA . GLU B 1 142 ? 10.062 15.445 -4.336 1 97 142 GLU B CA 1
ATOM 2221 C C . GLU B 1 142 ? 10.875 14.18 -4.605 1 97 142 GLU B C 1
ATOM 2223 O O . GLU B 1 142 ? 11.422 13.586 -3.678 1 97 142 GLU B O 1
ATOM 2228 N N . GLY B 1 143 ? 10.906 13.648 -5.832 1 97.62 143 GLY B N 1
ATOM 2229 C CA . GLY B 1 143 ? 11.82 12.578 -6.195 1 97.62 143 GLY B CA 1
ATOM 2230 C C . GLY B 1 143 ? 11.133 11.234 -6.352 1 97.62 143 GLY B C 1
ATOM 2231 O O . GLY B 1 143 ? 11.789 10.219 -6.582 1 97.62 143 GLY B O 1
ATOM 2232 N N . PHE B 1 144 ? 9.797 11.242 -6.254 1 98.06 144 PHE B N 1
ATOM 2233 C CA . PHE B 1 144 ? 9.07 10 -6.484 1 98.06 144 PHE B CA 1
ATOM 2234 C C . PHE B 1 144 ? 8.93 9.727 -7.977 1 98.06 144 PHE B C 1
ATOM 2236 O O . PHE B 1 144 ? 8.852 10.656 -8.781 1 98.06 144 PHE B O 1
ATOM 2243 N N . THR B 1 145 ? 8.844 8.438 -8.273 1 96.44 145 THR B N 1
ATOM 2244 C CA . THR B 1 145 ? 8.641 8 -9.648 1 96.44 145 THR B CA 1
ATOM 2245 C C . THR B 1 145 ? 7.332 7.223 -9.781 1 96.44 145 THR B C 1
ATOM 2247 O O . THR B 1 145 ? 7.008 6.402 -8.922 1 96.44 145 THR B O 1
ATOM 2250 N N . GLU B 1 146 ? 6.648 7.508 -10.789 1 93.81 146 GLU B N 1
ATOM 2251 C CA . GLU B 1 146 ? 5.395 6.805 -11.031 1 93.81 146 GLU B CA 1
ATOM 2252 C C . GLU B 1 146 ? 5.645 5.348 -11.422 1 93.81 146 GLU B C 1
ATOM 2254 O O . GLU B 1 146 ? 6.527 5.059 -12.227 1 93.81 146 GLU B O 1
ATOM 2259 N N . ILE B 1 147 ? 4.926 4.461 -10.852 1 92 147 ILE B N 1
ATOM 2260 C CA . ILE B 1 147 ? 5.055 3.025 -11.062 1 92 147 ILE B CA 1
ATOM 2261 C C . ILE B 1 147 ? 3.916 2.533 -11.953 1 92 147 ILE B C 1
ATOM 2263 O O . ILE B 1 147 ? 4.145 1.786 -12.906 1 92 147 ILE B O 1
ATOM 2267 N N . GLY B 1 148 ? 2.768 2.92 -11.68 1 92.88 148 GLY B N 1
ATOM 2268 C CA . GLY B 1 148 ? 1.559 2.469 -12.352 1 92.88 148 GLY B CA 1
ATOM 2269 C C . GLY B 1 148 ? 0.291 2.834 -11.602 1 92.88 148 GLY B C 1
ATOM 2270 O O . GLY B 1 148 ? 0.338 3.562 -10.609 1 92.88 148 GLY B O 1
ATOM 2271 N N . PRO B 1 149 ? -0.784 2.371 -12.117 1 94.06 149 PRO B N 1
ATOM 2272 C CA . PRO B 1 149 ? -2.059 2.705 -11.477 1 94.06 149 PRO B CA 1
ATOM 2273 C C . PRO B 1 149 ? -2.293 1.926 -10.188 1 94.06 149 PRO B C 1
ATOM 2275 O O . PRO B 1 149 ? -1.768 0.822 -10.023 1 94.06 149 PRO B O 1
ATOM 2278 N N . ARG B 1 150 ? -3.008 2.512 -9.336 1 96.38 150 ARG B N 1
ATOM 2279 C CA . ARG B 1 150 ? -3.521 1.907 -8.109 1 96.38 150 ARG B CA 1
ATOM 2280 C C . ARG B 1 150 ? -5.023 1.663 -8.203 1 96.38 150 ARG B C 1
ATOM 2282 O O . ARG B 1 150 ? -5.77 2.527 -8.672 1 96.38 150 ARG B O 1
ATOM 2289 N N . LEU B 1 151 ? -5.477 0.465 -7.793 1 97.12 151 LEU B N 1
ATOM 2290 C CA . LEU B 1 151 ? -6.887 0.093 -7.844 1 97.12 151 LEU B CA 1
ATOM 2291 C C . LEU B 1 151 ? -7.363 -0.418 -6.488 1 97.12 151 LEU B C 1
ATOM 2293 O O . LEU B 1 151 ? -6.551 -0.806 -5.645 1 97.12 151 LEU B O 1
ATOM 2297 N N . LYS B 1 152 ? -8.641 -0.34 -6.312 1 97.12 152 LYS B N 1
ATOM 2298 C CA . LYS B 1 152 ? -9.219 -0.876 -5.086 1 97.12 152 LYS B CA 1
ATOM 2299 C C . LYS B 1 152 ? -10.5 -1.657 -5.375 1 97.12 152 LYS B C 1
ATOM 2301 O O . LYS B 1 152 ? -11.156 -1.431 -6.391 1 97.12 152 LYS B O 1
ATOM 2306 N N . PHE B 1 153 ? -10.766 -2.598 -4.547 1 98 153 PHE B N 1
ATOM 2307 C CA . PHE B 1 153 ? -12.016 -3.346 -4.445 1 98 153 PHE B CA 1
ATOM 2308 C C . PHE B 1 153 ? -12.633 -3.182 -3.062 1 98 153 PHE B C 1
ATOM 2310 O O . PHE B 1 153 ? -12.031 -3.561 -2.057 1 98 153 PHE B O 1
ATOM 2317 N N . ARG B 1 154 ? -13.875 -2.605 -2.945 1 95.12 154 ARG B N 1
ATOM 2318 C CA . ARG B 1 154 ? -14.523 -2.393 -1.656 1 95.12 154 ARG B CA 1
ATOM 2319 C C . ARG B 1 154 ? -15.195 -3.67 -1.161 1 95.12 154 ARG B C 1
ATOM 2321 O O . ARG B 1 154 ? -15.945 -4.309 -1.899 1 95.12 154 ARG B O 1
ATOM 2328 N N . LEU B 1 155 ? -14.891 -4.137 0.001 1 95.31 155 LEU B N 1
ATOM 2329 C CA . LEU B 1 155 ? -15.477 -5.332 0.595 1 95.31 155 LEU B CA 1
ATOM 2330 C C . LEU B 1 155 ? -16.656 -4.977 1.485 1 95.31 155 LEU B C 1
ATOM 2332 O O . LEU B 1 155 ? -17.516 -5.824 1.767 1 95.31 155 LEU B O 1
ATOM 2336 N N . ALA B 1 156 ? -16.578 -3.869 2.182 1 79.5 156 ALA B N 1
ATOM 2337 C CA . ALA B 1 156 ? -17.656 -3.326 3.01 1 79.5 156 ALA B CA 1
ATOM 2338 C C . ALA B 1 156 ? -17.906 -1.857 2.684 1 79.5 156 ALA B C 1
ATOM 2340 O O . ALA B 1 156 ? -17 -1.148 2.234 1 79.5 156 ALA B O 1
#

Secondary structure (DSSP, 8-state):
----EEEE--GGGHHHHHHHHHHHHHHHTTT-----HHHHHHHHHHHHT---TTEEEEEEE-TT--EEEEEEEEEEEEGGGTEEEEEEEEEEE-GGGTTTTHHHHHHHHHHHHHHHTT-SEEEEEPPPTTT-HHHHHHHHHTT-EEEEEEEEEE--/----EEEE--GGGHHHHHHHHHHHHHHHTTT-----HHHHHHHHHHHHT-SSTTEEEEEEE-TT--EEEEEEEEEEEEGGGTEEEEEEEEEEE-GGGTTTTHHHHHHHHHHHHHHHTT-SEEEEEPPPTTT-HHHHHHHHHTT-EEEEEEEEEE--

Nearest PDB structures (foldseek):
  1qsm-assembly1_D  TM=8.616E-01  e=3.369E-08  Saccharomyces cerevisiae
  6tdh-assembly1_A-2  TM=7.757E-01  e=1.483E-08  Aspergillus fumigatus Af293
  8xj9-assembly1_A  TM=7.608E-01  e=1.269E-07  Arabidopsis thaliana
  1wk4-assembly1_A  TM=8.323E-01  e=5.423E-07  Thermus thermophilus HB8
  1vkc-assembly1_A  TM=6.829E-01  e=8.156E-08  Pyrococcus furiosus

Sequence (312 aa):
MGDVHVRKAGLADAGTVTGLVAALLSELSAGQNDTPRAVMLAVAESLLSGDGPSYTVFLAEDAAGRPLGVATLSEGVCISTLGRFGTIRELYVKPESRSAGVGRVLIRAVLDHGRRHRWSRVEVGAPSAADWPDSLRFYKREGFTEIGPRLKFRLAMGDVHVRKAGLADAGTVTGLVAALLSELSAGQNDTPRAVMLAVAESLLSGDGPSYTVFLAEDAAGRPLGVATLSEGVCISTLGRFGTIRELYVKPESRSAGVGRVLIRAVLDHGRRHRWSRVEVGAPSAADWPDSLRFYKREGFTEIGPRLKFRLA

Solvent-accessible surface area (backbone atoms only — not comparable to full-atom values): 16628 Å² total; per-residue (Å²): 118,80,62,73,45,75,44,76,57,46,50,91,37,19,62,61,52,33,52,50,51,50,51,43,46,26,62,76,45,73,57,67,60,75,75,54,63,68,60,37,30,53,44,31,37,60,52,39,62,53,84,52,93,43,51,51,41,39,37,31,18,40,84,86,63,49,77,44,32,40,35,32,33,25,46,44,61,46,56,91,59,71,39,39,27,36,30,48,75,45,76,36,57,41,77,92,48,55,95,60,52,53,67,56,54,51,50,50,52,52,51,52,51,34,56,78,68,60,20,34,30,36,33,36,71,42,63,34,50,90,83,34,48,65,59,51,52,48,43,43,73,73,62,33,42,79,55,20,42,23,30,36,33,79,70,101,119,80,61,72,46,75,45,76,58,45,51,91,38,19,62,61,52,33,52,49,51,51,52,43,46,27,61,75,46,73,57,66,60,76,75,54,64,66,61,37,30,52,43,31,36,60,52,40,61,53,85,51,93,45,50,50,38,38,34,30,19,40,85,85,64,47,78,43,32,41,37,32,34,25,47,45,62,48,57,90,58,72,39,40,29,36,29,49,74,44,77,36,57,43,78,93,48,55,93,62,52,52,67,56,54,50,50,50,50,53,51,51,51,35,57,76,68,61,20,34,31,38,33,36,71,43,62,34,50,90,84,34,48,63,59,51,52,48,44,42,73,73,61,32,41,80,55,20,42,24,30,36,32,79,69,100

Foldseek 3Di:
DFDKDKDWDALVCLLVQLVQQVVVVCVQVVNPDDDDSVVSSVVSNVQRNPPDPFKIKMFIAGPVRHTFWMWMKGWDDDVVQVDIEIETDDTGGPPVCPPVCSSVVNVVVVVVVCVVVVGSYYHYADPDCVVVVVRVVVVVVSPDDDDDDDDDDDPD/DFDKDKDWDALVCLLVQLVQQVVVVCVQVVNPDDDDSVVSSVVSNVQRNPPDPFKIKMFIAGPVRHTFWMWMKGWDDDDVQVDIEIETDDTGGPPVCPPVCSSVVNVVVVVVVCVVVVGSYYHYDDPDCVVVVVRVVVVVVSPDDDDDDDDDDDPD

Radius of gyration: 19.76 Å; Cα contacts (8 Å, |Δi|>4): 642; chains: 2; bounding box: 39×64×44 Å

Organism: NCBI:txid1064539